Protein AF-A0A2V9T7L0-F1 (afdb_monomer)

Secondary structure (DSSP, 8-state):
-HHHHHHHHHHHT---HHHHHHHHHHHHHTS-HHHHHHHHHHHTT-SS-GGG-------HHHHHHHHHHHHT--HHHHHHHHHHHSSHHHHHHHHS-S------HHHHHHHHHHHHHS-HHHHHHHHHHHHHHTS-HHHHHHHHHHHTT---SS--HHHHHHHHHHHHT--HHHHHHHHHHHS-HHHHHHHHHTT-GGG----TT-PPPPPPPPP-SSHHHHHHT-SS-------SS---

Foldseek 3Di:
DVLLLVLLVQLLVDPDLVSNLVSLLVSLLVDDLQLSLLSLCLLQLALDFQLVVFALPADPVLLLVLLCVQLVHDPVRLVVLCVVPVDVLSSQLVRHDQAADDDRSVRLSVLSVVSRPDPDNVRNSVSLSVVSNRDGSSRSSSSRRSNVSHSVSPGHSLSSLSSLCVNLVHDSVLLVQLCQQVSGNSVSSVCSNVVNSVVRHHDPSGHGDDDDDDDDPDPVRVCVVDPDDDDDDDDDDDDD

Mean predicted aligned error: 4.3 Å

Structure (mmCIF, N/CA/C/O backbone):
data_AF-A0A2V9T7L0-F1
#
_entry.id   AF-A0A2V9T7L0-F1
#
loop_
_atom_site.group_PDB
_atom_site.id
_atom_site.type_symbol
_atom_site.label_atom_id
_atom_site.label_alt_id
_atom_site.label_comp_id
_atom_site.label_asym_id
_atom_site.label_entity_id
_atom_site.label_seq_id
_atom_site.pdbx_PDB_ins_code
_atom_site.Cartn_x
_atom_site.Cartn_y
_atom_site.Cartn_z
_atom_site.occupancy
_atom_site.B_iso_or_equiv
_atom_site.auth_seq_id
_atom_site.auth_comp_id
_atom_site.auth_asym_id
_atom_site.auth_atom_id
_atom_site.pdbx_PDB_model_num
ATOM 1 N N . MET A 1 1 ? -14.976 -4.143 -1.322 1.00 88.88 1 MET A N 1
ATOM 2 C CA . MET A 1 1 ? -13.815 -4.368 -0.446 1.00 88.88 1 MET A CA 1
ATOM 3 C C . MET A 1 1 ? -13.709 -5.820 0.020 1.00 88.88 1 MET A C 1
ATOM 5 O O . MET A 1 1 ? -12.603 -6.335 0.057 1.00 88.88 1 MET A O 1
ATOM 9 N N . GLN A 1 2 ? -14.818 -6.511 0.313 1.00 92.12 2 GLN A N 1
ATOM 10 C CA . GLN A 1 2 ? -14.799 -7.863 0.897 1.00 92.12 2 GLN A CA 1
ATOM 11 C C . GLN A 1 2 ? -13.865 -8.875 0.203 1.00 92.12 2 GLN A C 1
ATOM 13 O O . GLN A 1 2 ? -13.018 -9.473 0.855 1.00 92.12 2 GLN A O 1
ATOM 18 N N . LYS A 1 3 ? -13.934 -9.016 -1.126 1.00 95.56 3 LYS A N 1
ATOM 19 C CA . LYS A 1 3 ? -13.061 -9.966 -1.839 1.00 95.56 3 LYS A CA 1
ATOM 20 C C . LYS A 1 3 ? -11.575 -9.591 -1.807 1.00 95.56 3 LYS A C 1
ATOM 22 O O . LYS A 1 3 ? -10.727 -10.476 -1.864 1.00 95.56 3 LYS A O 1
ATOM 27 N N . LEU A 1 4 ? -11.256 -8.295 -1.717 1.00 97.25 4 LEU A N 1
ATOM 28 C CA . LEU A 1 4 ? -9.877 -7.835 -1.528 1.00 97.25 4 LEU A CA 1
ATOM 29 C C . LEU A 1 4 ? -9.365 -8.283 -0.160 1.00 97.25 4 LEU A C 1
ATOM 31 O O . LEU A 1 4 ? -8.267 -8.813 -0.051 1.00 97.25 4 LEU A O 1
ATOM 35 N N . ILE A 1 5 ? -10.190 -8.112 0.871 1.00 96.50 5 ILE A N 1
ATOM 36 C CA . ILE A 1 5 ? -9.886 -8.523 2.243 1.00 96.50 5 ILE A CA 1
ATOM 37 C C . ILE A 1 5 ? -9.674 -10.034 2.325 1.00 96.50 5 ILE A C 1
ATOM 39 O O . ILE A 1 5 ? -8.682 -10.473 2.896 1.00 96.50 5 ILE A O 1
ATOM 43 N N . GLU A 1 6 ? -10.546 -10.830 1.705 1.00 97.06 6 GLU A N 1
ATOM 44 C CA . GLU A 1 6 ? -10.382 -12.287 1.625 1.00 97.06 6 GLU A CA 1
ATOM 45 C C . GLU A 1 6 ? -9.056 -12.676 0.958 1.00 97.06 6 GLU A C 1
ATOM 47 O O . GLU A 1 6 ? -8.361 -13.578 1.429 1.00 97.06 6 GLU A O 1
ATOM 52 N N . ALA A 1 7 ? -8.666 -11.980 -0.116 1.00 98.00 7 ALA A N 1
ATOM 53 C CA . ALA A 1 7 ? -7.365 -12.183 -0.743 1.00 98.00 7 ALA A CA 1
ATOM 54 C C . ALA A 1 7 ? -6.215 -11.814 0.210 1.00 98.00 7 ALA A C 1
ATOM 56 O O . ALA A 1 7 ? -5.271 -12.591 0.343 1.00 98.00 7 ALA A O 1
ATOM 57 N N . CYS A 1 8 ? -6.305 -10.684 0.916 1.00 98.00 8 CYS A N 1
ATOM 58 C CA . CYS A 1 8 ? -5.301 -10.267 1.892 1.00 98.00 8 CYS A CA 1
ATOM 59 C C . CYS A 1 8 ? -5.151 -11.261 3.055 1.00 98.00 8 CYS A C 1
ATOM 61 O O . CYS A 1 8 ? -4.026 -11.612 3.399 1.00 98.00 8 CYS A O 1
ATOM 63 N N . GLU A 1 9 ? -6.247 -11.774 3.618 1.00 97.62 9 GLU A N 1
ATOM 64 C CA . GLU A 1 9 ? -6.193 -12.774 4.695 1.00 97.62 9 GLU A CA 1
ATOM 65 C C . GLU A 1 9 ? -5.551 -14.083 4.212 1.00 97.62 9 GLU A C 1
ATOM 67 O O . GLU A 1 9 ? -4.699 -14.652 4.895 1.00 97.62 9 GLU A O 1
ATOM 72 N N . ARG A 1 10 ? -5.858 -14.520 2.984 1.00 98.12 10 ARG A N 1
ATOM 73 C CA . ARG A 1 10 ? -5.183 -15.676 2.370 1.00 98.12 10 ARG A CA 1
ATOM 74 C C . ARG A 1 10 ? -3.689 -15.432 2.146 1.00 98.12 10 ARG A C 1
ATOM 76 O O . ARG A 1 10 ? -2.900 -16.358 2.292 1.00 98.12 10 ARG A O 1
ATOM 83 N N . ILE A 1 11 ? -3.292 -14.204 1.804 1.00 97.75 11 ILE A N 1
ATOM 84 C CA . ILE A 1 11 ? -1.880 -13.815 1.649 1.00 97.75 11 ILE A CA 1
ATOM 85 C C . ILE A 1 11 ? -1.151 -13.852 2.997 1.00 97.75 11 ILE A C 1
ATOM 87 O O . ILE A 1 11 ? -0.013 -14.316 3.049 1.00 97.75 11 ILE A O 1
ATOM 91 N N . VAL A 1 12 ? -1.792 -13.389 4.076 1.00 96.56 12 VAL A N 1
ATOM 92 C CA . VAL A 1 12 ? -1.248 -13.451 5.446 1.00 96.56 12 VAL A CA 1
ATOM 93 C C . VAL A 1 12 ? -1.062 -14.899 5.902 1.00 96.56 12 VAL A C 1
ATOM 95 O O . VAL A 1 12 ? -0.058 -15.213 6.535 1.00 96.56 12 VAL A O 1
ATOM 98 N N . ALA A 1 13 ? -1.989 -15.789 5.542 1.00 97.38 13 ALA A N 1
ATOM 99 C CA . ALA A 1 13 ? -1.971 -17.193 5.949 1.00 97.38 13 ALA A CA 1
ATOM 100 C C . ALA A 1 13 ? -0.855 -18.041 5.303 1.00 97.38 13 ALA A C 1
ATOM 102 O O . ALA A 1 13 ? -0.657 -19.186 5.707 1.00 97.38 13 ALA A O 1
ATOM 103 N N . THR A 1 14 ? -0.114 -17.516 4.319 1.00 97.12 14 THR A N 1
ATOM 104 C CA . THR A 1 14 ? 0.974 -18.244 3.650 1.00 97.12 14 THR A CA 1
ATOM 105 C C . THR A 1 14 ? 2.300 -17.486 3.684 1.00 97.12 14 THR A C 1
ATOM 107 O O . THR A 1 14 ? 2.373 -16.266 3.531 1.00 97.12 14 THR A O 1
ATOM 110 N N . THR A 1 15 ? 3.399 -18.225 3.821 1.00 95.69 15 THR A N 1
ATOM 111 C CA . THR A 1 15 ? 4.770 -17.705 3.692 1.00 95.69 15 THR A CA 1
ATOM 112 C C . THR A 1 15 ? 5.338 -17.897 2.282 1.00 95.69 15 THR A C 1
ATOM 114 O O . THR A 1 15 ? 6.388 -17.343 1.953 1.00 95.69 15 THR A O 1
ATOM 117 N N . LYS A 1 16 ? 4.648 -18.648 1.412 1.00 97.44 16 LYS A N 1
ATOM 118 C CA . LYS A 1 16 ? 5.154 -19.031 0.090 1.00 97.44 16 LYS A CA 1
ATOM 119 C C . LYS A 1 16 ? 4.942 -17.910 -0.926 1.00 97.44 16 LYS A C 1
ATOM 121 O O . LYS A 1 16 ? 3.814 -17.623 -1.323 1.00 97.44 16 LYS A O 1
ATOM 126 N N . LYS A 1 17 ? 6.039 -17.333 -1.430 1.00 97.12 17 LYS A N 1
ATOM 127 C CA . LYS A 1 17 ? 6.027 -16.272 -2.460 1.00 97.12 17 LYS A CA 1
ATOM 128 C C . LYS A 1 17 ? 5.111 -16.608 -3.650 1.00 97.12 17 LYS A C 1
ATOM 130 O O . LYS A 1 17 ? 4.245 -15.812 -3.999 1.00 97.12 17 LYS A O 1
ATOM 135 N N . LEU A 1 18 ? 5.272 -17.791 -4.250 1.00 97.88 18 LEU A N 1
ATOM 136 C CA . LEU A 1 18 ? 4.504 -18.204 -5.436 1.00 97.88 18 LEU A CA 1
ATOM 137 C C . LEU A 1 18 ? 2.999 -18.340 -5.168 1.00 97.88 18 LEU A C 1
ATOM 139 O O . LEU A 1 18 ? 2.188 -18.098 -6.064 1.00 97.88 18 LEU A O 1
ATOM 143 N N . GLU A 1 19 ? 2.626 -18.705 -3.942 1.00 98.25 19 GLU A N 1
ATOM 144 C CA . GLU A 1 19 ? 1.229 -18.805 -3.526 1.00 98.25 19 GLU A CA 1
ATOM 145 C C . GLU A 1 19 ? 0.606 -17.417 -3.372 1.00 98.25 19 GLU A C 1
ATOM 147 O O . GLU A 1 19 ? -0.473 -17.176 -3.910 1.00 98.25 19 GLU A O 1
ATOM 152 N N . LYS A 1 20 ? 1.325 -16.463 -2.761 1.00 98.44 20 LYS A N 1
ATOM 153 C CA . LYS A 1 20 ? 0.894 -15.054 -2.693 1.00 98.44 20 LYS A CA 1
ATOM 154 C C . LYS A 1 20 ? 0.636 -14.479 -4.083 1.00 98.44 20 LYS A C 1
ATOM 156 O O . LYS A 1 20 ? -0.424 -13.908 -4.324 1.00 98.44 20 LYS A O 1
ATOM 161 N N . ILE A 1 21 ? 1.564 -14.701 -5.015 1.00 98.62 21 ILE A N 1
ATOM 162 C CA . ILE A 1 21 ? 1.425 -14.268 -6.414 1.00 98.62 21 ILE A CA 1
ATOM 163 C C . ILE A 1 21 ? 0.188 -14.906 -7.058 1.00 98.62 21 ILE A C 1
ATOM 165 O O . ILE A 1 21 ? -0.561 -14.230 -7.758 1.00 98.62 21 ILE A O 1
ATOM 169 N N . ALA A 1 22 ? -0.061 -16.198 -6.816 1.00 98.69 22 ALA A N 1
ATOM 170 C CA . ALA A 1 22 ? -1.242 -16.882 -7.339 1.00 98.69 22 ALA A CA 1
ATOM 171 C C . ALA A 1 22 ? -2.555 -16.318 -6.766 1.00 98.69 22 ALA A C 1
ATOM 173 O O . ALA A 1 22 ? -3.509 -16.139 -7.523 1.00 98.69 22 ALA A O 1
ATOM 174 N N . ILE A 1 23 ? -2.596 -16.011 -5.464 1.00 98.75 23 ILE A N 1
ATOM 175 C CA . ILE A 1 23 ? -3.759 -15.406 -4.803 1.00 98.75 23 ILE A CA 1
ATOM 176 C C . ILE A 1 23 ? -4.056 -14.033 -5.408 1.00 98.75 23 ILE A C 1
ATOM 178 O O . ILE A 1 23 ? -5.190 -13.793 -5.824 1.00 98.75 23 ILE A O 1
ATOM 182 N N . VAL A 1 24 ? -3.045 -13.163 -5.515 1.00 98.69 24 VAL A N 1
ATOM 183 C CA . VAL A 1 24 ? -3.212 -11.823 -6.097 1.00 98.69 24 VAL A CA 1
ATOM 184 C C . VAL A 1 24 ? -3.636 -11.926 -7.562 1.00 98.69 24 VAL A C 1
ATOM 186 O O . VAL A 1 24 ? -4.625 -11.311 -7.947 1.00 98.69 24 VAL A O 1
ATOM 189 N N . ALA A 1 25 ? -2.969 -12.755 -8.369 1.00 98.81 25 ALA A N 1
ATOM 190 C CA . ALA A 1 25 ? -3.305 -12.913 -9.783 1.00 98.81 25 ALA A CA 1
ATOM 191 C C . ALA A 1 25 ? -4.745 -13.416 -9.985 1.00 98.81 25 ALA A C 1
ATOM 193 O O . ALA A 1 25 ? -5.477 -12.889 -10.822 1.00 98.81 25 ALA A O 1
ATOM 194 N N . GLY A 1 26 ? -5.169 -14.416 -9.203 1.00 98.75 26 GLY A N 1
ATOM 195 C CA . GLY A 1 26 ? -6.537 -14.934 -9.239 1.00 98.75 26 GLY A CA 1
ATOM 196 C C . GLY A 1 26 ? -7.567 -13.896 -8.794 1.00 98.75 26 GLY A C 1
ATOM 197 O O . GLY A 1 26 ? -8.620 -13.766 -9.419 1.00 98.75 26 GLY A O 1
ATOM 198 N N . TYR A 1 27 ? -7.248 -13.114 -7.759 1.00 98.69 27 TYR A N 1
ATOM 199 C CA . TYR A 1 27 ? -8.092 -12.011 -7.316 1.00 98.69 27 TYR A CA 1
ATOM 200 C C . TYR A 1 27 ? -8.265 -10.960 -8.422 1.00 98.69 27 TYR A C 1
ATOM 202 O O . TYR A 1 27 ? -9.410 -10.669 -8.771 1.00 98.69 27 TYR A O 1
ATOM 210 N N . LEU A 1 28 ? -7.171 -10.464 -9.016 1.00 98.62 28 LEU A N 1
ATOM 211 C CA . LEU A 1 28 ? -7.202 -9.425 -10.055 1.00 98.62 28 LEU A CA 1
ATOM 212 C C . LEU A 1 28 ? -8.048 -9.847 -11.265 1.00 98.62 28 LEU A C 1
ATOM 214 O O . LEU A 1 28 ? -8.915 -9.084 -11.677 1.00 98.62 28 LEU A O 1
ATOM 218 N N . LYS A 1 29 ? -7.897 -11.088 -11.759 1.00 98.31 29 LYS A N 1
ATOM 219 C CA . LYS A 1 29 ? -8.728 -11.620 -12.863 1.00 98.31 29 LYS A CA 1
ATOM 220 C C . LYS A 1 29 ? -10.218 -11.690 -12.534 1.00 98.31 29 LYS A C 1
ATOM 222 O O . LYS A 1 29 ? -11.046 -11.717 -13.435 1.00 98.31 29 LYS A O 1
ATOM 227 N N . SER A 1 30 ? -10.565 -11.808 -11.254 1.00 97.94 30 SER A N 1
ATOM 228 C CA . SER A 1 30 ? -11.957 -11.977 -10.836 1.00 97.94 30 SER A CA 1
ATOM 229 C C . SER A 1 30 ? -12.730 -10.657 -10.744 1.00 97.94 30 SER A C 1
ATOM 231 O O . SER A 1 30 ? -13.945 -10.695 -10.528 1.00 97.94 30 SER A O 1
ATOM 233 N N . ARG A 1 31 ? -12.040 -9.512 -10.785 1.00 98.12 31 ARG A N 1
ATOM 234 C CA . ARG A 1 31 ? -12.603 -8.166 -10.596 1.00 98.12 31 ARG A CA 1
ATOM 235 C C . ARG A 1 31 ? -12.826 -7.472 -11.942 1.00 98.12 31 ARG A C 1
ATOM 237 O O . ARG A 1 31 ? -12.275 -7.896 -12.955 1.00 98.12 31 ARG A O 1
ATOM 244 N N . THR A 1 32 ? -13.613 -6.394 -11.950 1.00 97.94 32 THR A N 1
ATOM 245 C CA . THR A 1 32 ? -13.645 -5.500 -13.120 1.00 97.94 32 THR A CA 1
ATOM 246 C C . THR A 1 32 ? -12.283 -4.813 -13.293 1.00 97.94 32 THR A C 1
ATOM 248 O O . THR A 1 32 ? -11.534 -4.711 -12.315 1.00 97.94 32 THR A O 1
ATOM 251 N N . PRO A 1 33 ? -11.934 -4.329 -14.499 1.00 97.94 33 PRO A N 1
ATOM 252 C CA . PRO A 1 33 ? -10.664 -3.635 -14.731 1.00 97.94 33 PRO A CA 1
ATOM 253 C C . PRO A 1 33 ? -10.425 -2.463 -13.769 1.00 97.94 33 PRO A C 1
ATOM 255 O O . PRO A 1 33 ? -9.312 -2.279 -13.275 1.00 97.94 33 PRO A O 1
ATOM 258 N N . GLU A 1 34 ? -11.474 -1.707 -13.448 1.00 98.00 34 GLU A N 1
ATOM 259 C CA . GLU A 1 34 ? -11.430 -0.562 -12.539 1.00 98.00 34 GLU A CA 1
ATOM 260 C C . GLU A 1 34 ? -11.172 -1.014 -11.099 1.00 98.00 34 GLU A C 1
ATOM 262 O O . GLU A 1 34 ? -10.255 -0.516 -10.444 1.00 98.00 34 GLU A O 1
ATOM 267 N N . GLU A 1 35 ? -11.926 -2.008 -10.614 1.00 98.31 35 GLU A N 1
ATOM 268 C CA . GLU A 1 35 ? -11.729 -2.565 -9.274 1.00 98.31 35 GLU A CA 1
ATOM 269 C C . GLU A 1 35 ? -10.338 -3.197 -9.128 1.00 98.31 35 GLU A C 1
ATOM 271 O O . GLU A 1 35 ? -9.690 -3.043 -8.087 1.00 98.31 35 GLU A O 1
ATOM 276 N N . ALA A 1 36 ? -9.872 -3.909 -10.157 1.00 98.56 36 ALA A N 1
ATOM 277 C CA . ALA A 1 36 ? -8.559 -4.538 -10.188 1.00 98.56 36 ALA A CA 1
ATOM 278 C C . ALA A 1 36 ? -7.440 -3.490 -10.132 1.00 98.56 36 ALA A C 1
ATOM 280 O O . ALA A 1 36 ? -6.509 -3.652 -9.344 1.00 98.56 36 ALA A O 1
ATOM 281 N N . ALA A 1 37 ? -7.555 -2.404 -10.901 1.00 98.62 37 ALA A N 1
ATOM 282 C CA . ALA A 1 37 ? -6.581 -1.315 -10.911 1.00 98.62 37 ALA A CA 1
ATOM 283 C C . ALA A 1 37 ? -6.471 -0.630 -9.539 1.00 98.62 37 ALA A C 1
ATOM 285 O O . ALA A 1 37 ? -5.370 -0.497 -9.005 1.00 98.62 37 ALA A O 1
ATOM 286 N N . VAL A 1 38 ? -7.602 -0.271 -8.918 1.00 98.56 38 VAL A N 1
ATOM 287 C CA . VAL A 1 38 ? -7.612 0.310 -7.561 1.00 98.56 38 VAL A CA 1
ATOM 288 C C . VAL A 1 38 ? -7.038 -0.666 -6.539 1.00 98.56 38 VAL A C 1
ATOM 290 O O . VAL A 1 38 ? -6.227 -0.297 -5.690 1.00 98.56 38 VAL A O 1
ATOM 293 N N . SER A 1 39 ? -7.414 -1.939 -6.644 1.00 98.50 39 SER A N 1
ATOM 294 C CA . SER A 1 39 ? -6.904 -2.962 -5.738 1.00 98.50 39 SER A CA 1
ATOM 295 C C . SER A 1 39 ? -5.401 -3.182 -5.887 1.00 98.50 39 SER A C 1
ATOM 297 O O . SER A 1 39 ? -4.749 -3.443 -4.885 1.00 98.50 39 SER A O 1
ATOM 299 N N . ALA A 1 40 ? -4.837 -3.077 -7.095 1.00 98.56 40 ALA A N 1
ATOM 300 C CA . ALA A 1 40 ? -3.396 -3.195 -7.315 1.00 98.56 40 ALA A CA 1
ATOM 301 C C . ALA A 1 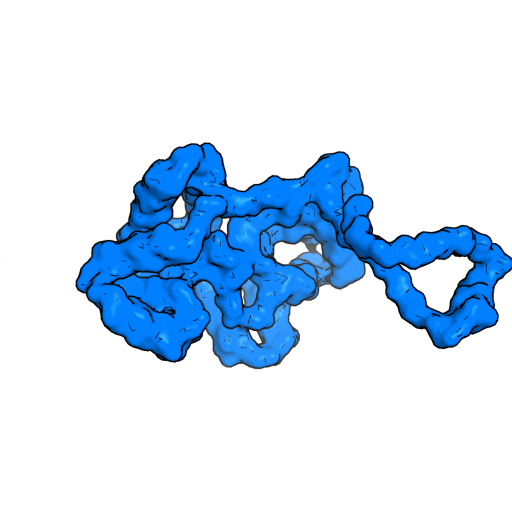40 ? -2.622 -2.098 -6.565 1.00 98.56 40 ALA A C 1
ATOM 303 O O . ALA A 1 40 ? -1.613 -2.397 -5.928 1.00 98.56 40 ALA A O 1
ATOM 304 N N . VAL A 1 41 ? -3.142 -0.865 -6.561 1.00 98.00 41 VAL A N 1
ATOM 305 C CA . VAL A 1 41 ? -2.592 0.250 -5.769 1.00 98.00 41 VAL A CA 1
ATOM 306 C C . VAL A 1 41 ? -2.702 -0.035 -4.269 1.00 98.00 41 VAL A C 1
ATOM 308 O O . VAL A 1 41 ? -1.726 0.090 -3.536 1.00 98.00 41 VAL A O 1
ATOM 311 N N . PHE A 1 42 ? -3.860 -0.496 -3.792 1.00 98.06 42 PHE A N 1
ATOM 312 C CA . PHE A 1 42 ? -4.013 -0.841 -2.375 1.00 98.06 42 PHE A CA 1
ATOM 313 C C . PHE A 1 42 ? -3.074 -1.973 -1.954 1.00 98.06 42 PHE A C 1
ATOM 315 O O . PHE A 1 42 ? -2.434 -1.870 -0.912 1.00 98.06 42 PHE A O 1
ATOM 322 N N . LEU A 1 43 ? -2.940 -3.020 -2.774 1.00 97.88 43 LEU A N 1
ATOM 323 C CA . LEU A 1 43 ? -2.065 -4.172 -2.537 1.00 97.88 43 LEU A CA 1
ATOM 324 C C . LEU A 1 43 ? -0.572 -3.819 -2.583 1.00 97.88 43 LEU A C 1
ATOM 326 O O . LEU A 1 43 ? 0.221 -4.517 -1.953 1.00 97.88 43 LEU A O 1
ATOM 330 N N . SER A 1 44 ? -0.176 -2.736 -3.261 1.00 94.88 44 SER A N 1
ATOM 331 C CA . SER A 1 44 ? 1.193 -2.210 -3.172 1.00 94.88 44 SER A CA 1
ATOM 332 C C . SER A 1 44 ? 1.462 -1.454 -1.864 1.00 94.88 44 SER A C 1
ATOM 334 O O . SER A 1 44 ? 2.587 -1.018 -1.625 1.00 94.88 44 SER A O 1
ATOM 336 N N . GLY A 1 45 ? 0.458 -1.350 -0.986 1.00 92.75 45 GLY A N 1
ATOM 337 C CA . GLY A 1 45 ? 0.557 -0.676 0.302 1.00 92.75 45 GLY A CA 1
ATOM 338 C C . GLY A 1 45 ? 0.372 0.832 0.206 1.00 92.75 45 GLY A C 1
ATOM 339 O O . GLY A 1 45 ? 0.861 1.550 1.069 1.00 92.75 45 GLY A O 1
ATOM 340 N N . ARG A 1 46 ? -0.311 1.332 -0.830 1.00 94.00 46 ARG A N 1
ATOM 341 C CA . ARG A 1 46 ? -0.557 2.766 -1.022 1.00 94.00 46 ARG A CA 1
ATOM 342 C C . ARG A 1 46 ? -2.045 3.050 -1.154 1.00 94.00 46 ARG A C 1
ATOM 344 O O . ARG A 1 46 ? -2.810 2.223 -1.631 1.00 94.00 46 ARG A O 1
ATOM 351 N N . ALA A 1 47 ? -2.459 4.251 -0.768 1.00 96.38 47 ALA A N 1
ATOM 352 C CA . ALA A 1 47 ? -3.816 4.733 -1.028 1.00 96.38 47 ALA A CA 1
ATOM 353 C C . ALA A 1 47 ? -3.974 5.348 -2.431 1.00 96.38 47 ALA A C 1
ATOM 355 O O . ALA A 1 47 ? -5.085 5.400 -2.958 1.00 96.38 47 ALA A O 1
ATOM 356 N N . PHE A 1 48 ? -2.867 5.803 -3.022 1.00 96.81 48 PHE A N 1
ATOM 357 C CA . PHE A 1 48 ? -2.813 6.503 -4.302 1.00 96.81 48 PHE A CA 1
ATOM 358 C C . PHE A 1 48 ? -1.657 5.961 -5.156 1.00 96.81 48 PHE A C 1
ATOM 360 O O . PHE A 1 48 ? -0.699 5.415 -4.595 1.00 96.81 48 PHE A O 1
ATOM 367 N N . PRO A 1 49 ? -1.732 6.094 -6.492 1.00 94.81 49 PRO A N 1
ATOM 368 C CA . PRO A 1 49 ? -0.604 5.827 -7.378 1.00 94.81 49 PRO A CA 1
ATOM 369 C C . PRO A 1 49 ? 0.669 6.565 -6.950 1.00 94.81 49 PRO A C 1
ATOM 371 O O . PRO A 1 49 ? 0.604 7.648 -6.369 1.00 94.81 49 PRO A O 1
ATOM 374 N N . LEU A 1 50 ? 1.833 5.983 -7.251 1.00 91.75 50 LEU A N 1
ATOM 375 C CA . LEU A 1 50 ? 3.127 6.541 -6.853 1.00 91.75 50 LEU A CA 1
ATOM 376 C C . LEU A 1 50 ? 3.350 7.938 -7.450 1.00 91.75 50 LEU A C 1
ATOM 378 O O . LEU A 1 50 ? 3.831 8.816 -6.739 1.00 91.75 50 LEU A O 1
ATOM 382 N N . TRP A 1 51 ? 2.967 8.155 -8.711 1.00 92.31 51 TRP A N 1
ATOM 383 C CA . TRP A 1 51 ? 3.208 9.422 -9.407 1.00 92.31 51 TRP A CA 1
ATOM 384 C C . TRP A 1 51 ? 2.521 10.639 -8.799 1.00 92.31 51 TRP A C 1
ATOM 386 O O . TRP A 1 51 ? 2.961 11.760 -9.023 1.00 92.31 51 TRP A O 1
ATOM 396 N N . GLU A 1 52 ? 1.449 10.440 -8.039 1.00 92.75 52 GLU A N 1
ATOM 397 C CA . GLU A 1 52 ? 0.708 11.555 -7.458 1.00 92.75 52 GLU A CA 1
ATOM 398 C C . GLU A 1 52 ? 1.402 12.158 -6.239 1.00 92.75 52 GLU A C 1
ATOM 400 O O . GLU A 1 52 ? 0.986 13.223 -5.784 1.00 92.75 52 GLU A O 1
ATOM 405 N N . GLU A 1 53 ? 2.353 11.425 -5.642 1.00 87.56 53 GLU A N 1
ATOM 406 C CA . GLU A 1 53 ? 3.022 11.741 -4.367 1.00 87.56 53 GLU A CA 1
ATOM 407 C C . GLU A 1 53 ? 2.057 12.183 -3.246 1.00 87.56 53 GLU A C 1
ATOM 409 O O . GLU A 1 53 ? 2.427 12.799 -2.245 1.00 87.56 53 GLU A O 1
ATOM 414 N N . THR A 1 54 ? 0.778 11.838 -3.400 1.00 92.00 54 THR A N 1
ATOM 415 C CA . THR A 1 54 ? -0.297 12.266 -2.521 1.00 92.00 54 THR A CA 1
ATOM 416 C C . THR A 1 54 ? -0.352 11.329 -1.329 1.00 92.00 54 THR A C 1
ATOM 418 O O . THR A 1 54 ? -0.238 10.109 -1.450 1.00 92.00 54 THR A O 1
ATOM 421 N N . THR A 1 55 ? -0.579 11.894 -0.149 1.00 92.12 55 THR A N 1
ATOM 422 C CA . THR A 1 55 ? -0.857 11.125 1.064 1.00 92.12 55 THR A CA 1
ATOM 423 C C . THR A 1 55 ? -2.146 11.631 1.691 1.00 92.12 55 THR A C 1
ATOM 425 O O . THR A 1 55 ? -2.564 12.771 1.473 1.00 92.12 55 THR A O 1
ATOM 428 N N . LEU A 1 56 ? -2.800 10.802 2.509 1.00 94.88 56 LEU A N 1
ATOM 429 C CA . LEU A 1 56 ? -3.996 11.261 3.217 1.00 94.88 56 LEU A CA 1
ATOM 430 C C . LEU A 1 56 ? -3.671 12.367 4.233 1.00 94.88 56 LEU A C 1
ATOM 432 O O . LEU A 1 56 ? -4.581 13.100 4.626 1.00 94.88 56 LEU A O 1
ATOM 436 N N . GLN A 1 57 ? -2.403 12.500 4.648 1.00 92.38 57 GLN A N 1
ATOM 437 C CA . GLN A 1 57 ? -1.962 13.416 5.706 1.00 92.38 57 GLN A CA 1
ATOM 438 C C . GLN A 1 57 ? -2.760 13.205 7.009 1.00 92.38 57 GLN A C 1
ATOM 440 O O . GLN A 1 57 ? -3.191 14.154 7.666 1.00 92.38 57 GLN A O 1
ATOM 445 N N . VAL A 1 58 ? -3.008 11.938 7.363 1.00 94.31 58 VAL A N 1
ATOM 446 C CA . VAL A 1 58 ? -3.689 11.535 8.601 1.00 94.31 58 VAL A CA 1
ATOM 447 C C . VAL A 1 58 ? -2.650 10.922 9.534 1.00 94.31 58 VAL A C 1
ATOM 449 O O . VAL A 1 58 ? -2.167 9.819 9.299 1.00 94.31 58 VAL A O 1
ATOM 452 N N . GLY A 1 59 ? -2.293 11.652 10.591 1.00 91.56 59 GLY A N 1
ATOM 453 C CA . GLY A 1 59 ? -1.300 11.203 11.566 1.00 91.56 59 GLY A CA 1
ATOM 454 C C . GLY A 1 59 ? -1.791 10.044 12.440 1.00 91.56 59 GLY A C 1
ATOM 455 O O . GLY A 1 59 ? -2.984 9.923 12.729 1.00 91.56 59 GLY A O 1
ATOM 456 N N . GLY A 1 60 ? -0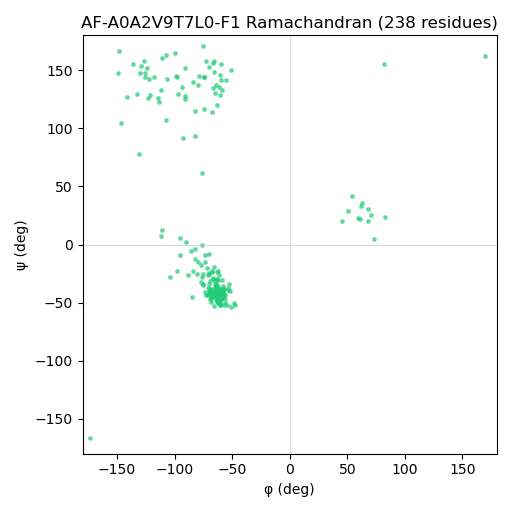.852 9.224 12.922 1.00 93.19 60 GLY A N 1
ATOM 457 C CA . GLY A 1 60 ? -1.148 8.066 13.773 1.00 93.19 60 GLY A CA 1
ATOM 458 C C . GLY A 1 60 ? -1.891 8.421 15.065 1.00 93.19 60 GLY A C 1
ATOM 459 O O . GLY A 1 60 ? -2.795 7.693 15.456 1.00 93.19 60 GLY A O 1
ATOM 460 N N . SER A 1 61 ? -1.600 9.573 15.678 1.00 94.94 61 SER A N 1
ATOM 461 C CA . SER A 1 61 ? -2.309 10.057 16.874 1.00 94.94 61 SER A CA 1
ATOM 462 C C . SER A 1 61 ? -3.788 10.363 16.612 1.00 94.94 61 SER A C 1
ATOM 464 O O . SER A 1 61 ? -4.642 10.087 17.455 1.00 94.94 61 SER A O 1
ATOM 466 N N . LEU A 1 62 ? -4.116 10.893 15.428 1.00 96.56 62 LEU A N 1
ATOM 467 C CA . LEU A 1 62 ? -5.497 11.141 15.021 1.00 96.56 62 LEU A CA 1
ATOM 468 C C . LEU A 1 62 ? -6.247 9.822 14.804 1.00 96.56 62 LEU A C 1
ATOM 470 O O . LEU A 1 62 ? -7.368 9.683 15.291 1.00 96.56 62 LEU A O 1
ATOM 474 N N . LEU A 1 63 ? -5.627 8.855 14.117 1.00 96.94 63 LEU A N 1
ATOM 475 C CA . LEU A 1 63 ? -6.204 7.518 13.931 1.00 96.94 63 LEU A CA 1
ATOM 476 C C . LEU A 1 63 ? -6.410 6.803 15.266 1.00 96.94 63 LEU A C 1
ATOM 478 O O . LEU A 1 63 ? -7.489 6.269 15.499 1.00 96.94 63 LEU A O 1
ATOM 482 N N . TRP A 1 64 ? -5.406 6.838 16.144 1.00 97.12 64 TRP A N 1
ATOM 483 C CA . TRP A 1 64 ? -5.451 6.237 17.475 1.00 97.12 64 TRP A CA 1
ATOM 484 C C . TRP A 1 64 ? -6.652 6.738 18.275 1.00 97.12 64 TRP A C 1
ATOM 486 O O . TRP A 1 64 ? -7.486 5.949 18.719 1.00 97.12 64 TRP A O 1
ATOM 496 N N . ARG A 1 65 ? -6.795 8.066 18.358 1.00 97.56 65 ARG A N 1
ATOM 497 C CA . ARG A 1 65 ? -7.917 8.709 19.039 1.00 97.56 65 ARG A CA 1
ATOM 498 C C . ARG A 1 65 ? -9.263 8.315 18.428 1.00 97.56 65 ARG A C 1
ATOM 500 O O . ARG A 1 65 ? -10.181 7.975 19.163 1.00 97.56 65 ARG A O 1
ATOM 507 N N . ILE A 1 66 ? -9.392 8.339 17.098 1.00 97.75 66 ILE A N 1
ATOM 508 C CA . ILE A 1 66 ? -10.650 7.982 16.421 1.00 97.75 66 ILE A CA 1
ATOM 509 C C . ILE A 1 66 ? -11.027 6.522 16.686 1.00 97.75 66 ILE A C 1
ATOM 511 O O . ILE A 1 66 ? -12.186 6.253 16.993 1.00 97.75 66 ILE A O 1
ATOM 515 N N . VAL A 1 67 ? -10.072 5.593 16.586 1.00 97.50 67 VAL A N 1
ATOM 516 C CA . VAL A 1 67 ? -10.313 4.170 16.863 1.00 97.50 67 VAL A CA 1
ATOM 517 C C . VAL A 1 67 ? -10.771 3.983 18.308 1.00 97.50 67 VAL A C 1
ATOM 519 O O . VAL A 1 67 ? -11.744 3.271 18.534 1.00 97.50 67 VAL A O 1
ATOM 522 N N . GLY A 1 68 ? -10.134 4.655 19.272 1.00 97.44 68 GLY A N 1
ATOM 523 C CA . GLY A 1 68 ? -10.518 4.530 20.678 1.00 97.44 68 GLY A CA 1
ATOM 524 C C . GLY A 1 68 ? -11.893 5.108 20.991 1.00 97.44 68 GLY A C 1
ATOM 525 O O . GLY A 1 68 ? -12.690 4.454 21.663 1.00 97.44 68 GLY A O 1
ATOM 526 N N . GLU A 1 69 ? -12.209 6.278 20.432 1.00 96.31 69 GLU A N 1
ATOM 527 C CA . GLU A 1 69 ? -13.529 6.899 20.569 1.00 96.31 69 GLU A CA 1
ATOM 528 C C . GLU A 1 69 ? -14.640 6.040 19.942 1.00 96.31 69 GLU A C 1
ATOM 530 O O . GLU A 1 69 ? -15.690 5.866 20.554 1.00 96.31 69 GLU A O 1
ATOM 535 N N . LEU A 1 70 ? -14.415 5.472 18.750 1.00 96.12 70 LEU A N 1
ATOM 536 C CA . LEU A 1 70 ? -15.394 4.600 18.086 1.00 96.12 70 LEU A CA 1
ATOM 537 C C . LEU A 1 70 ? -15.564 3.249 18.791 1.00 96.12 70 LEU A C 1
ATOM 539 O O . LEU A 1 70 ? -16.661 2.697 18.795 1.00 96.12 70 LEU A O 1
ATOM 543 N N . ALA A 1 71 ? -14.493 2.717 19.380 1.00 95.56 71 ALA A N 1
ATOM 544 C CA . ALA A 1 71 ? -14.526 1.461 20.122 1.00 95.56 71 ALA A CA 1
ATOM 545 C C . ALA A 1 71 ? -15.092 1.610 21.546 1.00 95.56 71 ALA A C 1
ATOM 547 O O . ALA A 1 71 ? -15.391 0.606 22.190 1.00 95.56 71 ALA A O 1
ATOM 548 N N . GLY A 1 72 ? -15.198 2.841 22.064 1.00 95.88 72 GLY A N 1
ATOM 549 C CA . GLY A 1 72 ? -15.537 3.092 23.467 1.00 95.88 72 GLY A CA 1
ATOM 550 C C . GLY A 1 72 ? -14.496 2.518 24.433 1.00 95.88 72 GLY A C 1
ATOM 551 O O . GLY A 1 72 ? -14.853 2.034 25.506 1.00 95.88 72 GLY A O 1
ATOM 552 N N . LYS A 1 73 ? -13.219 2.509 24.032 1.00 96.06 73 LYS A N 1
ATOM 553 C CA . LYS A 1 73 ? -12.115 1.886 24.773 1.00 96.06 73 LYS A CA 1
ATOM 554 C C . LYS A 1 73 ? -11.218 2.929 25.429 1.00 96.06 73 LYS A C 1
ATOM 556 O O . LYS A 1 73 ? -10.936 3.978 24.854 1.00 96.06 73 LYS A O 1
ATOM 561 N N . SER A 1 74 ? -10.749 2.617 26.633 1.00 96.38 74 SER A N 1
ATOM 562 C CA . SER A 1 74 ? -9.766 3.432 27.349 1.00 96.38 74 SER A CA 1
ATOM 563 C C . SER A 1 74 ? -8.369 3.318 26.729 1.00 96.38 74 SER A C 1
ATOM 565 O O . SER A 1 74 ? -8.032 2.317 26.097 1.00 96.38 74 SER A O 1
ATOM 567 N N . GLU A 1 75 ? -7.511 4.311 26.975 1.00 96.44 75 GLU A N 1
ATOM 568 C CA . GLU A 1 75 ? -6.120 4.320 26.491 1.00 96.44 75 GLU A CA 1
ATOM 569 C C . GLU A 1 75 ? -5.344 3.052 26.893 1.00 96.44 75 GLU A C 1
ATOM 571 O O . GLU A 1 75 ? -4.571 2.499 26.107 1.00 96.44 75 GLU A O 1
ATOM 576 N N . ALA A 1 76 ? -5.591 2.547 28.106 1.00 97.12 76 ALA A N 1
ATOM 577 C CA . ALA A 1 76 ? -4.976 1.322 28.606 1.00 97.12 76 ALA A CA 1
ATOM 578 C C . ALA A 1 76 ? -5.424 0.082 27.810 1.00 97.12 76 ALA A C 1
ATOM 580 O O . ALA A 1 76 ? -4.595 -0.769 27.480 1.00 97.12 76 ALA A O 1
ATOM 581 N N . GLU A 1 77 ? -6.710 -0.009 27.458 1.00 97.44 77 GLU A N 1
ATOM 582 C CA . GLU A 1 77 ? -7.246 -1.108 26.650 1.00 97.44 77 GLU A CA 1
ATOM 583 C C . GLU A 1 77 ? -6.713 -1.077 25.211 1.00 97.44 77 GLU A C 1
ATOM 585 O O . GLU A 1 77 ? -6.281 -2.121 24.711 1.00 97.44 77 GLU A O 1
ATOM 590 N N . LEU A 1 78 ? -6.674 0.098 24.560 1.00 97.00 78 LEU A N 1
ATOM 591 C CA . LEU A 1 78 ? -6.076 0.222 23.222 1.00 97.00 78 LEU A CA 1
ATOM 592 C C . LEU A 1 78 ? -4.590 -0.127 23.248 1.00 97.00 78 LEU A C 1
ATOM 594 O O . LEU A 1 78 ? -4.116 -0.865 22.385 1.00 97.00 78 LEU A O 1
ATOM 598 N N . THR A 1 79 ? -3.852 0.361 24.246 1.00 97.31 79 THR A N 1
ATOM 599 C CA . THR A 1 79 ? -2.423 0.057 24.402 1.00 97.31 79 THR A CA 1
ATOM 600 C C . THR A 1 79 ? -2.197 -1.442 24.579 1.00 97.31 79 THR A C 1
ATOM 602 O O . THR A 1 79 ? -1.281 -2.007 23.977 1.00 97.31 79 THR A O 1
ATOM 605 N N . ALA A 1 80 ? -3.041 -2.117 25.363 1.00 97.62 80 ALA A N 1
ATOM 606 C CA . ALA A 1 80 ? -2.977 -3.565 25.522 1.00 97.62 80 ALA A CA 1
ATOM 607 C C . ALA A 1 80 ? -3.238 -4.302 24.196 1.00 97.62 80 ALA A C 1
ATOM 609 O O . ALA A 1 80 ? -2.513 -5.248 23.883 1.00 97.62 80 ALA A O 1
ATOM 610 N N . ALA A 1 81 ? -4.216 -3.859 23.398 1.00 97.06 81 ALA A N 1
ATOM 611 C CA . ALA A 1 81 ? -4.462 -4.400 22.059 1.00 97.06 81 ALA A CA 1
ATOM 612 C C . ALA A 1 81 ? -3.273 -4.165 21.119 1.00 97.06 81 ALA A C 1
ATOM 614 O O . ALA A 1 81 ? -2.822 -5.087 20.438 1.00 97.06 81 ALA A O 1
ATOM 615 N N . TYR A 1 82 ? -2.691 -2.966 21.134 1.00 96.88 82 TYR A N 1
ATOM 616 C CA . TYR A 1 82 ? -1.525 -2.652 20.315 1.00 96.88 82 TYR A CA 1
ATOM 617 C C . TYR A 1 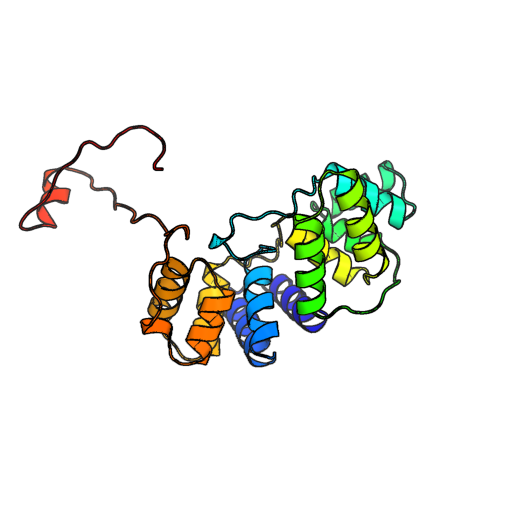82 ? -0.315 -3.508 20.683 1.00 96.88 82 TYR A C 1
ATOM 619 O O . TYR A 1 82 ? 0.391 -3.971 19.796 1.00 96.88 82 TYR A O 1
ATOM 627 N N . ARG A 1 83 ? -0.094 -3.801 21.970 1.00 97.31 83 ARG A N 1
ATOM 628 C CA . ARG A 1 83 ? 0.982 -4.710 22.404 1.00 97.31 83 ARG A CA 1
ATOM 629 C C . ARG A 1 83 ? 0.806 -6.145 21.902 1.00 97.31 83 ARG A C 1
ATOM 631 O O . ARG A 1 83 ? 1.810 -6.818 21.704 1.00 97.31 83 ARG A O 1
ATOM 638 N N . ARG A 1 84 ? -0.432 -6.611 21.694 1.00 96.56 84 ARG A N 1
ATOM 639 C CA . ARG A 1 84 ? -0.701 -7.946 21.131 1.00 96.56 84 ARG A CA 1
ATOM 640 C C . ARG A 1 84 ? -0.409 -8.019 19.634 1.00 96.56 84 ARG A C 1
ATOM 642 O O . ARG A 1 84 ? 0.129 -9.022 19.181 1.00 96.56 84 ARG A O 1
ATOM 649 N N . HIS A 1 85 ? -0.765 -6.976 18.882 1.00 94.44 85 HIS A N 1
ATOM 650 C CA . HIS A 1 85 ? -0.732 -7.012 17.411 1.00 94.44 85 HIS A CA 1
ATOM 651 C C . HIS A 1 85 ? 0.437 -6.265 16.768 1.00 94.44 85 HIS A C 1
ATOM 653 O O . HIS A 1 85 ? 0.853 -6.593 15.662 1.00 94.44 85 HIS A O 1
ATOM 659 N N . GLY A 1 86 ? 0.951 -5.232 17.430 1.00 92.75 86 GLY A N 1
ATOM 660 C CA . GLY A 1 86 ? 2.043 -4.391 16.945 1.00 92.75 86 GLY A CA 1
ATOM 661 C C . GLY A 1 86 ? 1.674 -3.418 15.819 1.00 92.75 86 GLY A C 1
ATOM 662 O O . GLY A 1 86 ? 2.576 -2.765 15.292 1.00 92.75 86 GLY A O 1
ATOM 663 N N . ASP A 1 87 ? 0.398 -3.313 15.423 1.00 94.56 87 ASP A N 1
ATOM 664 C CA . ASP A 1 87 ? -0.076 -2.344 14.428 1.00 94.56 87 ASP A CA 1
ATOM 665 C C . ASP A 1 87 ? -1.524 -1.879 14.667 1.00 94.56 87 ASP A C 1
ATOM 667 O O . ASP A 1 87 ? -2.370 -2.637 15.142 1.00 94.56 87 ASP A O 1
ATOM 671 N N . LEU A 1 88 ? -1.817 -0.621 14.314 1.00 95.88 88 LEU A N 1
ATOM 672 C CA . LEU A 1 88 ? -3.114 0.013 14.585 1.00 95.88 88 LEU A CA 1
ATOM 673 C C . LEU A 1 88 ? -4.260 -0.549 13.734 1.00 95.88 88 LEU A C 1
ATOM 675 O O . LEU A 1 88 ? -5.412 -0.500 14.158 1.00 95.88 88 LEU A O 1
ATOM 679 N N . GLY A 1 89 ? -3.982 -1.096 12.551 1.00 96.56 89 GLY A N 1
ATOM 680 C CA . GLY A 1 89 ? -5.031 -1.711 11.744 1.00 96.56 89 GLY A CA 1
ATOM 681 C C . GLY A 1 89 ? -5.536 -3.001 12.374 1.00 96.56 89 GLY A C 1
ATOM 682 O O . GLY A 1 89 ? -6.739 -3.190 12.523 1.00 96.56 89 GLY A O 1
ATOM 683 N N . ALA A 1 90 ? -4.637 -3.874 12.816 1.00 96.69 90 ALA A N 1
ATOM 684 C CA . ALA A 1 90 ? -5.018 -5.070 13.561 1.00 96.69 90 ALA A CA 1
ATOM 685 C C . ALA A 1 90 ? -5.764 -4.721 14.861 1.00 96.69 90 ALA A C 1
ATOM 687 O O . ALA A 1 90 ? -6.789 -5.339 15.141 1.00 96.69 90 ALA A O 1
ATOM 688 N N . VAL A 1 91 ? -5.336 -3.671 15.578 1.00 97.38 91 VAL A N 1
ATOM 689 C CA . VAL A 1 91 ? -6.091 -3.132 16.724 1.00 97.38 91 VAL A CA 1
ATOM 690 C C . VAL A 1 91 ? -7.500 -2.722 16.312 1.00 97.38 91 VAL A C 1
ATOM 692 O O . VAL A 1 91 ? -8.453 -3.190 16.923 1.00 97.38 91 VAL A O 1
ATOM 695 N N . ALA A 1 92 ? -7.656 -1.913 15.260 1.00 96.75 92 ALA A N 1
ATOM 696 C CA . ALA A 1 92 ? -8.965 -1.480 14.774 1.00 96.75 92 ALA A CA 1
ATOM 697 C C . ALA A 1 92 ? -9.878 -2.669 14.425 1.00 96.75 92 ALA A C 1
ATOM 699 O O . ALA A 1 92 ? -11.066 -2.632 14.731 1.00 96.75 92 ALA A O 1
ATOM 700 N N . GLY A 1 93 ? -9.327 -3.738 13.843 1.00 95.81 93 GLY A N 1
ATOM 701 C CA . GLY A 1 93 ? -10.082 -4.957 13.555 1.00 95.81 93 GLY A CA 1
ATOM 702 C C . GLY A 1 93 ? -10.451 -5.804 14.771 1.00 95.81 93 GLY A C 1
ATOM 703 O O . GLY A 1 93 ? -11.375 -6.603 14.671 1.00 95.81 93 GLY A O 1
ATOM 704 N N . GLU A 1 94 ? -9.759 -5.640 15.898 1.00 95.88 94 GLU A N 1
ATOM 705 C CA . GLU A 1 94 ? -10.113 -6.294 17.161 1.00 95.88 94 GLU A CA 1
ATOM 706 C C . GLU A 1 94 ? -11.172 -5.496 17.932 1.00 95.88 94 GLU A C 1
ATOM 708 O O . GLU A 1 94 ? -12.115 -6.077 18.465 1.00 95.88 94 GLU A O 1
ATOM 713 N N . VAL A 1 95 ? -11.001 -4.172 18.028 1.00 95.62 95 VAL A N 1
ATOM 714 C CA . VAL A 1 95 ? -11.724 -3.361 19.022 1.00 95.62 95 VAL A CA 1
ATOM 715 C C . VAL A 1 95 ? -12.969 -2.666 18.485 1.00 95.62 95 VAL A C 1
ATOM 717 O O . VAL A 1 95 ? -13.831 -2.292 19.280 1.00 95.62 95 VAL A O 1
ATOM 720 N N . LEU A 1 96 ? -13.069 -2.445 17.171 1.00 94.38 96 LEU A N 1
ATOM 721 C CA . LEU A 1 96 ? -14.228 -1.757 16.608 1.00 94.38 96 LEU A CA 1
ATOM 722 C C . LEU A 1 96 ? -15.459 -2.673 16.595 1.00 94.38 96 LEU A C 1
ATOM 724 O O . LEU A 1 96 ? -15.335 -3.879 16.369 1.00 94.38 96 LEU A O 1
ATOM 728 N N . PRO A 1 97 ? -16.660 -2.117 16.825 1.00 89.12 97 PRO A N 1
ATOM 729 C CA . PRO A 1 97 ? -17.887 -2.897 16.838 1.00 89.12 97 PRO A CA 1
ATOM 730 C C . PRO A 1 97 ? -18.218 -3.461 15.450 1.00 89.12 97 PRO A C 1
ATOM 732 O O . PRO A 1 97 ? -17.833 -2.918 14.415 1.00 89.12 97 PRO A O 1
ATOM 735 N N . ALA A 1 98 ? -18.990 -4.549 15.424 1.00 81.62 98 ALA A N 1
ATOM 736 C CA . ALA A 1 98 ? -19.473 -5.183 14.198 1.00 81.62 98 ALA A CA 1
ATOM 737 C C . ALA A 1 98 ? -20.630 -4.397 13.553 1.00 81.62 98 ALA A C 1
ATOM 739 O O . ALA A 1 98 ? -21.749 -4.890 13.426 1.00 81.62 98 ALA A O 1
ATOM 740 N N . THR A 1 99 ? -20.366 -3.153 13.164 1.00 73.56 99 THR A N 1
ATOM 741 C CA . THR A 1 99 ? -21.337 -2.247 12.543 1.00 73.56 99 THR A CA 1
ATOM 742 C C . THR A 1 99 ? -20.805 -1.780 11.201 1.00 73.56 99 THR A C 1
ATOM 744 O O . THR A 1 99 ? -19.705 -1.247 11.134 1.00 73.56 99 THR A O 1
ATOM 747 N N . GLY A 1 100 ? -21.564 -1.944 10.119 1.00 69.12 100 GLY A N 1
ATOM 748 C CA . GLY A 1 100 ? -21.121 -1.403 8.840 1.00 69.12 100 GLY A CA 1
ATOM 749 C C . GLY A 1 100 ? -21.926 -1.854 7.637 1.00 69.12 100 GLY A C 1
ATOM 750 O O . GLY A 1 100 ? -22.652 -2.848 7.672 1.00 69.12 100 GLY A O 1
ATOM 751 N N . ARG A 1 101 ? -21.765 -1.097 6.553 1.00 71.38 101 ARG A N 1
ATOM 752 C CA . ARG A 1 101 ? -22.165 -1.494 5.202 1.00 71.38 101 ARG A CA 1
ATOM 753 C C . ARG A 1 101 ? -20.878 -1.688 4.412 1.00 71.38 101 ARG A C 1
ATOM 755 O O . ARG A 1 101 ? -19.991 -0.839 4.467 1.00 71.38 101 ARG A O 1
ATOM 762 N N . GLY A 1 102 ? -20.776 -2.797 3.687 1.00 79.81 102 GLY A N 1
ATOM 763 C CA . GLY A 1 102 ? -19.576 -3.088 2.912 1.00 79.81 102 GLY A CA 1
ATOM 764 C C . GLY A 1 102 ? -19.425 -2.101 1.760 1.00 79.81 102 GLY A C 1
ATOM 765 O O . GLY A 1 102 ? -20.238 -2.117 0.840 1.00 79.81 102 GLY A O 1
ATOM 766 N N . LEU A 1 103 ? -18.382 -1.269 1.798 1.00 90.81 103 LEU A N 1
ATOM 767 C CA . LEU A 1 103 ? -18.011 -0.426 0.659 1.00 90.81 103 LEU A CA 1
ATOM 768 C C . LEU A 1 103 ? -17.257 -1.272 -0.373 1.00 90.81 103 LEU A C 1
ATOM 770 O O . LEU A 1 103 ? -16.489 -2.188 -0.040 1.00 90.81 103 LEU A O 1
ATOM 774 N N . ASN A 1 104 ? -17.446 -0.986 -1.653 1.00 93.19 104 ASN A N 1
ATOM 775 C CA . ASN A 1 104 ? -16.608 -1.520 -2.714 1.00 93.19 104 ASN A CA 1
ATOM 776 C C . ASN A 1 104 ? -15.235 -0.803 -2.738 1.00 93.19 104 ASN A C 1
ATOM 778 O O . ASN A 1 104 ? -14.982 0.125 -1.973 1.00 93.19 104 ASN A O 1
ATOM 782 N N . VAL A 1 105 ? -14.284 -1.305 -3.532 1.00 96.31 105 VAL A N 1
ATOM 783 C CA . VAL A 1 105 ? -12.916 -0.741 -3.542 1.00 96.31 105 VAL A CA 1
ATOM 784 C C . VAL A 1 105 ? -12.859 0.665 -4.149 1.00 96.31 105 VAL A C 1
ATOM 786 O O . VAL A 1 105 ? -12.053 1.476 -3.698 1.00 96.31 105 VAL A O 1
ATOM 789 N N . ILE A 1 106 ? -13.738 0.967 -5.109 1.00 97.50 106 ILE A N 1
ATOM 790 C CA . ILE A 1 106 ? -13.851 2.282 -5.749 1.00 97.50 106 ILE A CA 1
ATOM 791 C C . ILE A 1 106 ? -14.386 3.302 -4.745 1.00 97.50 106 ILE A C 1
ATOM 793 O O . ILE A 1 106 ? -13.770 4.342 -4.545 1.00 97.50 106 ILE A O 1
ATOM 797 N N . GLU A 1 107 ? -15.450 2.956 -4.017 1.00 96.19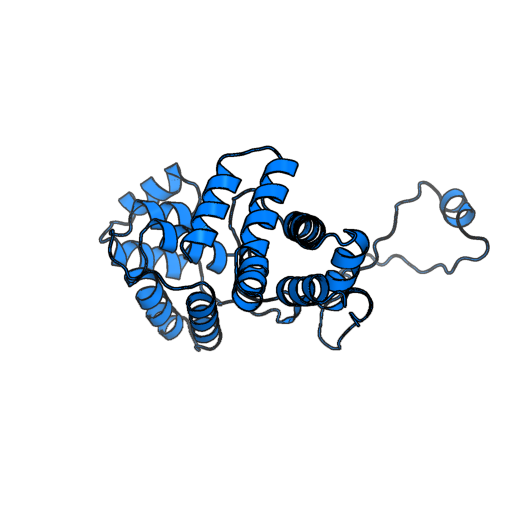 107 GLU A N 1
ATOM 798 C CA . GLU A 1 107 ? -16.005 3.810 -2.961 1.00 96.19 107 GLU A CA 1
ATOM 799 C C . GLU A 1 107 ? -14.950 4.129 -1.891 1.00 96.19 107 GLU A C 1
ATOM 801 O O . GLU A 1 107 ? -14.824 5.272 -1.458 1.00 96.19 107 GLU A O 1
ATOM 806 N N . VAL A 1 108 ? -14.133 3.151 -1.478 1.00 96.44 108 VAL A N 1
ATOM 807 C CA . VAL A 1 108 ? -13.034 3.405 -0.528 1.00 96.44 108 VAL A CA 1
ATOM 808 C C . VAL A 1 108 ? -11.993 4.361 -1.121 1.00 96.44 108 VAL A C 1
ATOM 810 O O . VAL A 1 108 ? -11.550 5.277 -0.425 1.00 96.44 108 VAL A O 1
ATOM 813 N N . GLN A 1 109 ? -11.624 4.193 -2.394 1.00 97.81 109 GLN A N 1
ATOM 814 C CA . GLN A 1 109 ? -10.703 5.107 -3.073 1.00 97.81 109 GLN A CA 1
ATOM 815 C C . GLN A 1 109 ? -11.261 6.534 -3.124 1.00 97.81 109 GLN A C 1
ATOM 817 O O . GLN A 1 109 ? -10.540 7.482 -2.812 1.00 97.81 109 GLN A O 1
ATOM 822 N N . GLU A 1 110 ? -12.539 6.703 -3.456 1.00 97.69 110 GLU A N 1
ATOM 823 C CA . GLU A 1 110 ? -13.210 8.006 -3.467 1.00 97.69 110 GLU A CA 1
ATOM 824 C C . GLU A 1 110 ? -13.190 8.661 -2.082 1.00 97.69 110 GLU A C 1
ATOM 826 O O . GLU A 1 110 ? -12.865 9.844 -1.956 1.00 97.69 110 GLU A O 1
ATOM 831 N N . ARG A 1 111 ? -13.446 7.895 -1.014 1.00 97.44 111 ARG A N 1
ATOM 832 C CA . ARG A 1 111 ? -13.337 8.406 0.363 1.00 97.44 111 ARG A CA 1
ATOM 833 C C . ARG A 1 111 ? -11.907 8.809 0.712 1.00 97.44 111 ARG A C 1
ATOM 835 O O . ARG A 1 111 ? -11.709 9.859 1.320 1.00 97.44 111 ARG A O 1
ATOM 842 N N . PHE A 1 112 ? -10.899 8.046 0.290 1.00 98.00 112 PHE A N 1
ATOM 843 C CA . PHE A 1 112 ? -9.498 8.441 0.470 1.00 98.00 112 PHE A CA 1
ATOM 844 C C . PHE A 1 112 ? -9.161 9.729 -0.285 1.00 98.00 112 PHE A C 1
ATOM 846 O O . PHE A 1 112 ? -8.510 10.601 0.292 1.00 98.00 112 PHE A O 1
ATOM 853 N N . ARG A 1 113 ? -9.653 9.903 -1.519 1.00 97.94 113 ARG A N 1
ATOM 854 C CA . ARG A 1 113 ? -9.508 11.152 -2.289 1.00 97.94 113 ARG A CA 1
ATOM 855 C C . ARG A 1 113 ? -10.127 12.343 -1.556 1.00 97.94 113 ARG A C 1
ATOM 857 O O . ARG A 1 113 ? -9.477 13.379 -1.430 1.00 97.94 113 ARG A O 1
ATOM 864 N N . GLN A 1 114 ? -11.340 12.185 -1.022 1.00 98.00 114 GLN A N 1
ATOM 865 C CA . GLN A 1 114 ? -12.019 13.220 -0.231 1.00 98.00 114 GLN A CA 1
ATOM 866 C C . GLN A 1 114 ? -11.215 13.593 1.024 1.00 98.00 114 GLN A C 1
ATOM 868 O O . GLN A 1 114 ? -10.989 14.775 1.285 1.00 98.00 114 GLN A O 1
ATOM 873 N N . ILE A 1 115 ? -10.710 12.594 1.761 1.00 98.19 115 ILE A N 1
ATOM 874 C CA . ILE A 1 115 ? -9.863 12.818 2.941 1.00 98.19 115 ILE A CA 1
ATOM 875 C C . ILE A 1 115 ? -8.569 13.542 2.552 1.00 98.19 115 ILE A C 1
ATOM 877 O O . ILE A 1 115 ? -8.174 14.486 3.237 1.00 98.19 115 ILE A O 1
ATOM 881 N N . ALA A 1 116 ? -7.901 13.137 1.468 1.00 97.50 116 ALA A N 1
ATOM 882 C CA . ALA A 1 116 ? -6.674 13.780 1.004 1.00 97.50 116 ALA A CA 1
ATOM 883 C C . ALA A 1 116 ? -6.905 15.259 0.649 1.00 97.50 116 ALA A C 1
ATOM 885 O O . ALA A 1 116 ? -6.129 16.107 1.093 1.00 97.50 116 ALA A O 1
ATOM 886 N N . ALA A 1 117 ? -8.011 15.569 -0.036 1.00 97.19 117 ALA A N 1
ATOM 887 C CA . ALA A 1 117 ? -8.389 16.927 -0.432 1.00 97.19 117 ALA A CA 1
ATOM 888 C C . ALA A 1 117 ? -8.821 17.832 0.742 1.00 97.19 117 ALA A C 1
ATOM 890 O O . ALA A 1 117 ? -8.717 19.059 0.648 1.00 97.19 117 ALA A O 1
ATOM 891 N N . ALA A 1 118 ? -9.297 17.260 1.852 1.00 97.44 118 ALA A N 1
ATOM 892 C CA . ALA A 1 118 ? -9.714 18.029 3.020 1.00 97.44 118 ALA A CA 1
ATOM 893 C C . ALA A 1 118 ? -8.539 18.784 3.667 1.00 97.44 118 ALA A C 1
ATOM 895 O O . ALA A 1 118 ? -7.447 18.240 3.857 1.00 97.44 118 ALA A O 1
ATOM 896 N N . ARG A 1 119 ? -8.776 20.042 4.061 1.00 94.50 119 ARG A N 1
ATOM 897 C CA . ARG A 1 119 ? -7.771 20.894 4.712 1.00 94.50 119 ARG A CA 1
ATOM 898 C C . ARG A 1 119 ? -7.827 20.761 6.231 1.00 94.50 119 ARG A C 1
ATOM 900 O O . ARG A 1 119 ? -8.865 20.976 6.849 1.00 94.50 119 ARG A O 1
ATOM 907 N N . GLY A 1 120 ? -6.671 20.482 6.826 1.00 94.19 120 GLY A N 1
ATOM 908 C CA . GLY A 1 120 ? -6.475 20.465 8.272 1.00 94.19 120 GLY A CA 1
ATOM 909 C C . GLY A 1 120 ? -6.918 19.165 8.974 1.00 94.19 120 GLY A C 1
ATOM 910 O O . GLY A 1 120 ? -7.793 18.446 8.482 1.00 94.19 120 GLY A O 1
ATOM 911 N N . PRO A 1 121 ? -6.343 18.854 10.153 1.00 93.25 121 PRO A N 1
ATOM 912 C CA . PRO A 1 121 ? -6.622 17.610 10.879 1.00 93.25 121 PRO A CA 1
ATOM 913 C C . PRO A 1 121 ? -8.078 17.432 11.327 1.00 93.25 121 PRO A C 1
ATOM 915 O O . PRO A 1 121 ? -8.550 16.302 11.409 1.00 93.25 121 PRO A O 1
ATOM 918 N N . ALA A 1 122 ? -8.799 18.522 11.612 1.00 95.00 122 ALA A N 1
ATOM 919 C CA . ALA A 1 122 ? -10.182 18.458 12.084 1.00 95.00 122 ALA A CA 1
ATOM 920 C C . ALA A 1 122 ? -11.129 17.899 11.009 1.00 95.00 122 ALA A C 1
ATOM 922 O O . ALA A 1 122 ? -11.814 16.907 11.253 1.00 95.00 122 ALA A O 1
ATOM 923 N N . ALA A 1 123 ? -11.107 18.476 9.800 1.00 97.00 123 ALA A N 1
ATOM 924 C CA . ALA A 1 123 ? -11.938 18.023 8.683 1.00 97.00 123 ALA A CA 1
ATOM 925 C C . ALA A 1 123 ? -11.590 16.585 8.263 1.00 97.00 123 ALA A C 1
ATOM 927 O O . ALA A 1 123 ? -12.480 15.745 8.123 1.00 97.00 123 ALA A O 1
ATOM 928 N N . LYS A 1 124 ? -10.289 16.272 8.161 1.00 97.69 124 LYS A N 1
ATOM 929 C CA . LYS A 1 124 ? -9.815 14.902 7.905 1.00 97.69 124 LYS A CA 1
ATOM 930 C C . LYS A 1 124 ? -10.306 13.931 8.982 1.00 97.69 124 LYS A C 1
ATOM 932 O O . LYS A 1 124 ? -10.780 12.849 8.658 1.00 97.69 124 LYS A O 1
ATOM 937 N N . GLY A 1 125 ? -10.246 14.323 10.254 1.00 97.81 125 GLY A N 1
ATOM 938 C CA . GLY A 1 125 ? -10.688 13.499 11.376 1.00 97.81 125 GLY A CA 1
ATOM 939 C C . GLY A 1 125 ? -12.180 13.159 11.346 1.00 97.81 125 GLY A C 1
ATOM 940 O O . GLY A 1 125 ? -12.542 12.030 11.672 1.00 97.81 125 GLY A O 1
ATOM 941 N N . VAL A 1 126 ? -13.037 14.093 10.920 1.00 97.69 126 VAL A N 1
ATOM 942 C CA . VAL A 1 126 ? -14.478 13.837 10.733 1.00 97.69 126 VAL A CA 1
ATOM 943 C C . VAL A 1 126 ? -14.702 12.784 9.647 1.00 97.69 126 VAL A C 1
ATOM 945 O O . VAL A 1 126 ? -15.374 11.787 9.902 1.00 97.69 126 VAL A O 1
ATOM 948 N N . MET A 1 127 ? -14.075 12.949 8.479 1.00 97.88 127 MET A N 1
ATOM 949 C CA . MET A 1 127 ? -14.223 12.013 7.354 1.00 97.88 127 MET A CA 1
ATOM 950 C C . MET A 1 127 ? -13.662 10.620 7.667 1.00 97.88 127 MET A C 1
ATOM 952 O O . MET A 1 127 ? -14.255 9.608 7.303 1.00 97.88 127 MET A O 1
ATOM 956 N N . VAL A 1 128 ? -12.530 10.548 8.374 1.00 97.62 128 VAL A N 1
ATOM 957 C CA . VAL A 1 128 ? -11.950 9.272 8.816 1.00 97.62 128 VAL A CA 1
ATOM 958 C C . VAL A 1 128 ? -12.860 8.576 9.824 1.00 97.62 128 VAL A C 1
ATOM 960 O O . VAL A 1 128 ? -13.067 7.369 9.721 1.00 97.62 128 VAL A O 1
ATOM 963 N N . ARG A 1 129 ? -13.440 9.322 10.772 1.00 96.56 129 ARG A N 1
ATOM 964 C CA . ARG A 1 129 ? -14.409 8.771 11.726 1.00 96.56 129 ARG A CA 1
ATOM 965 C C . ARG A 1 129 ? -15.632 8.204 11.012 1.00 96.56 129 ARG A C 1
ATOM 967 O O . ARG A 1 129 ? -16.031 7.093 11.336 1.00 96.56 129 ARG A O 1
ATOM 974 N N . GLU A 1 130 ? -16.192 8.935 10.051 1.00 94.81 130 GLU A N 1
ATOM 975 C CA . GLU A 1 130 ? -17.327 8.474 9.239 1.00 94.81 130 GLU A CA 1
ATOM 976 C C . GLU A 1 130 ? -16.975 7.206 8.446 1.00 94.81 130 GLU A C 1
ATOM 978 O O . GLU A 1 130 ? -17.726 6.234 8.440 1.00 94.81 130 GLU A O 1
ATOM 983 N N . LEU A 1 131 ? -15.796 7.170 7.818 1.00 95.19 131 LEU A N 1
ATOM 984 C CA . LEU A 1 131 ? -15.352 5.997 7.067 1.00 95.19 131 LEU A CA 1
ATOM 985 C C . LEU A 1 131 ? -15.210 4.757 7.964 1.00 95.19 131 LEU A C 1
ATOM 987 O O . LEU A 1 131 ? -15.589 3.655 7.556 1.00 95.19 131 LEU A O 1
ATOM 991 N N . LEU A 1 132 ? -14.648 4.919 9.166 1.00 95.00 132 LEU A N 1
ATOM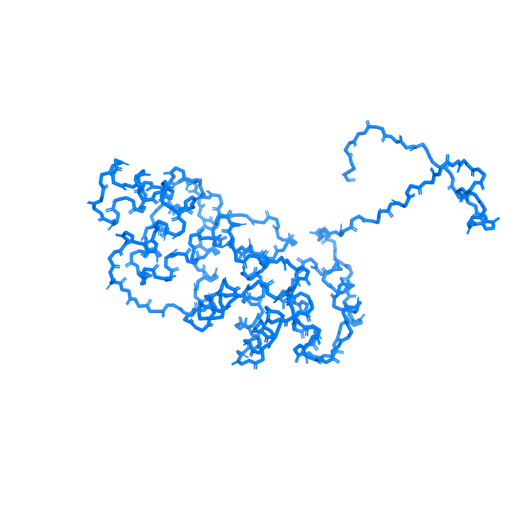 992 C CA . LEU A 1 132 ? -14.432 3.817 10.104 1.00 95.00 132 LEU A CA 1
ATOM 993 C C . LEU A 1 132 ? -15.714 3.394 10.832 1.00 95.00 132 LEU A C 1
ATOM 995 O O . LEU A 1 132 ? -15.874 2.203 11.074 1.00 95.00 132 LEU A O 1
ATOM 999 N N . SER A 1 133 ? -16.656 4.301 11.106 1.00 92.62 133 SER A N 1
ATOM 1000 C CA . SER A 1 133 ? -17.945 3.944 11.726 1.00 92.62 133 SER A CA 1
ATOM 1001 C C . SER A 1 133 ? -18.843 3.103 10.812 1.00 92.62 133 SER A C 1
ATOM 1003 O O . SER A 1 133 ? -19.701 2.364 11.289 1.00 92.62 133 SER A O 1
ATOM 1005 N N . LEU A 1 134 ? -18.629 3.187 9.496 1.00 87.75 134 LEU A N 1
ATOM 1006 C CA . LEU A 1 134 ? -19.311 2.375 8.487 1.00 87.75 134 LEU A CA 1
ATOM 1007 C C . LEU A 1 134 ? -18.583 1.060 8.162 1.00 87.75 134 LEU A C 1
ATOM 1009 O O . LEU A 1 134 ? -19.018 0.346 7.259 1.00 87.75 134 LEU A O 1
ATOM 1013 N N . SER A 1 135 ? -17.470 0.756 8.832 1.00 91.25 135 SER A N 1
ATOM 1014 C CA . SER A 1 135 ? -16.627 -0.404 8.528 1.00 91.25 135 SER A CA 1
ATOM 1015 C C . SER A 1 135 ? -16.940 -1.581 9.440 1.00 91.25 135 SER A C 1
ATOM 1017 O O . SER A 1 135 ? -16.836 -1.454 10.658 1.00 91.25 135 SER A O 1
ATOM 1019 N N . ALA A 1 136 ? -17.159 -2.766 8.864 1.00 92.06 136 ALA A N 1
ATOM 1020 C CA . ALA A 1 136 ? -17.004 -3.984 9.652 1.00 92.06 136 ALA A CA 1
ATOM 1021 C C . ALA A 1 136 ? -15.551 -4.085 10.184 1.00 92.06 136 ALA A C 1
ATOM 1023 O O . ALA A 1 136 ? -14.634 -3.550 9.549 1.00 92.06 136 ALA A O 1
ATOM 1024 N N . PRO A 1 137 ? -15.286 -4.799 11.295 1.00 93.88 137 PRO A N 1
ATOM 1025 C CA . PRO A 1 137 ? -13.974 -4.778 11.948 1.00 93.88 137 PRO A CA 1
ATOM 1026 C C . PRO A 1 137 ? -12.832 -5.182 11.005 1.00 93.88 137 PRO A C 1
ATOM 1028 O O . PRO A 1 137 ? -11.812 -4.498 10.898 1.00 93.88 137 PRO A O 1
ATOM 1031 N N . ILE A 1 138 ? -13.035 -6.234 10.207 1.00 94.25 138 ILE A N 1
ATOM 1032 C CA . ILE A 1 138 ? -12.040 -6.664 9.218 1.00 94.25 138 ILE A CA 1
ATOM 1033 C C . ILE A 1 138 ? -11.810 -5.618 8.115 1.00 94.25 138 ILE A C 1
ATOM 1035 O O . ILE A 1 138 ? -10.692 -5.463 7.625 1.00 94.25 138 ILE A O 1
ATOM 1039 N N . GLU A 1 139 ? -12.831 -4.846 7.742 1.00 95.06 139 GLU A N 1
ATOM 1040 C CA . GLU A 1 139 ? -12.670 -3.750 6.790 1.00 95.06 139 GLU A CA 1
ATOM 1041 C C . GLU A 1 139 ? -11.884 -2.598 7.402 1.00 95.06 139 GLU A C 1
ATOM 1043 O O . GLU A 1 139 ? -10.986 -2.068 6.747 1.00 95.06 139 GLU A O 1
ATOM 1048 N N . ALA A 1 140 ? -12.169 -2.245 8.657 1.00 95.56 140 ALA A N 1
ATOM 1049 C CA . ALA A 1 140 ? -11.440 -1.206 9.371 1.00 95.56 140 ALA A CA 1
ATOM 1050 C C . ALA A 1 140 ? -9.948 -1.547 9.476 1.00 95.56 140 ALA A C 1
ATOM 1052 O O . ALA A 1 140 ? -9.111 -0.682 9.210 1.00 95.56 140 ALA A O 1
ATOM 1053 N N . LYS A 1 141 ? -9.615 -2.820 9.745 1.00 96.44 141 LYS A N 1
ATOM 1054 C CA . LYS A 1 141 ? -8.230 -3.315 9.741 1.00 96.44 141 LYS A CA 1
ATOM 1055 C C . LYS A 1 141 ? -7.498 -2.948 8.461 1.00 96.44 141 LYS A C 1
ATOM 1057 O O . LYS A 1 141 ? -6.426 -2.346 8.513 1.00 96.44 141 LYS A O 1
ATOM 1062 N N . TYR A 1 142 ? -8.069 -3.295 7.311 1.00 96.69 142 TYR A N 1
ATOM 1063 C CA . TYR A 1 142 ? -7.415 -3.055 6.028 1.00 96.69 142 TYR A CA 1
ATOM 1064 C C . TYR A 1 142 ? -7.468 -1.595 5.588 1.00 96.69 142 TYR A C 1
ATOM 1066 O O . TYR A 1 142 ? -6.489 -1.111 5.026 1.00 96.69 142 TYR A O 1
ATOM 1074 N N . ARG A 1 143 ? -8.547 -0.863 5.889 1.00 95.81 143 ARG A N 1
ATOM 1075 C CA . ARG A 1 143 ? -8.632 0.578 5.608 1.00 95.81 143 ARG A CA 1
ATOM 1076 C C . ARG A 1 143 ? -7.533 1.334 6.354 1.00 95.81 143 ARG A C 1
ATOM 1078 O O . ARG A 1 143 ? -6.772 2.045 5.711 1.00 95.81 143 ARG A O 1
ATOM 1085 N N . VAL A 1 144 ? -7.376 1.109 7.663 1.00 96.75 144 VAL A N 1
ATOM 1086 C CA . VAL A 1 144 ? -6.309 1.740 8.462 1.00 96.75 144 VAL A CA 1
ATOM 1087 C C . VAL A 1 144 ? -4.927 1.379 7.919 1.00 96.75 144 VAL A C 1
ATOM 1089 O O . VAL A 1 144 ? -4.115 2.273 7.709 1.00 96.75 144 VAL A O 1
ATOM 1092 N N . LYS A 1 145 ? -4.678 0.101 7.612 1.00 96.31 145 LYS A N 1
ATOM 1093 C CA . LYS A 1 145 ? -3.398 -0.348 7.045 1.00 96.31 145 LYS A CA 1
ATOM 1094 C C . LYS A 1 145 ? -3.049 0.324 5.712 1.00 96.31 145 LYS A C 1
ATOM 1096 O O . LYS A 1 145 ? -1.894 0.679 5.497 1.00 96.31 145 LYS A O 1
ATOM 1101 N N . ILE A 1 146 ? -4.030 0.516 4.827 1.00 96.06 146 ILE A N 1
ATOM 1102 C CA . ILE A 1 146 ? -3.824 1.233 3.558 1.00 96.06 146 ILE A CA 1
ATOM 1103 C C . ILE A 1 146 ? -3.584 2.725 3.821 1.00 96.06 146 ILE A C 1
ATOM 1105 O O . ILE A 1 146 ? -2.690 3.316 3.220 1.00 96.06 146 ILE A O 1
ATOM 1109 N N . MET A 1 147 ? -4.333 3.333 4.748 1.00 95.69 147 MET A N 1
ATOM 1110 C CA . MET A 1 147 ? -4.166 4.746 5.110 1.00 95.69 147 MET A CA 1
ATOM 1111 C C . MET A 1 147 ? -2.779 5.050 5.686 1.00 95.69 147 MET A C 1
ATOM 1113 O O . MET A 1 147 ? -2.237 6.121 5.419 1.00 95.69 147 MET A O 1
ATOM 1117 N N . THR A 1 148 ? -2.212 4.130 6.471 1.00 92.81 148 THR A N 1
ATOM 1118 C CA . THR A 1 148 ? -0.873 4.272 7.064 1.00 92.81 148 THR A CA 1
ATOM 1119 C C . THR A 1 148 ? 0.252 3.820 6.137 1.00 92.81 148 THR A C 1
ATOM 1121 O O . THR A 1 148 ? 1.416 3.969 6.495 1.00 92.81 148 THR A O 1
ATOM 1124 N N . GLY A 1 149 ? -0.073 3.247 4.975 1.00 90.94 149 GLY A N 1
ATOM 1125 C CA . GLY A 1 149 ? 0.903 2.676 4.048 1.00 90.94 149 GLY A CA 1
ATOM 1126 C C . GLY A 1 149 ? 1.607 1.415 4.564 1.00 90.94 149 GLY A C 1
ATOM 1127 O O . GLY A 1 149 ? 2.690 1.074 4.098 1.00 90.94 149 GLY A O 1
ATOM 1128 N N . ASP A 1 150 ? 1.017 0.727 5.547 1.00 86.69 150 ASP A N 1
ATOM 1129 C CA . ASP A 1 150 ? 1.635 -0.406 6.243 1.00 86.69 150 ASP A CA 1
ATOM 1130 C C . ASP A 1 150 ? 0.682 -1.610 6.303 1.00 86.69 150 ASP A C 1
ATOM 1132 O O . ASP A 1 150 ? 0.038 -1.901 7.315 1.00 86.69 150 ASP A O 1
ATOM 1136 N N . LEU A 1 151 ? 0.569 -2.331 5.181 1.00 92.44 151 LEU A N 1
ATOM 1137 C CA . LEU A 1 151 ? -0.275 -3.527 5.083 1.00 92.44 151 LEU A CA 1
ATOM 1138 C C . LEU A 1 151 ? 0.183 -4.675 5.989 1.00 92.44 151 LEU A C 1
ATOM 1140 O O . LEU A 1 151 ? -0.650 -5.409 6.523 1.00 92.44 151 LEU A O 1
ATOM 1144 N N . ARG A 1 152 ? 1.496 -4.862 6.159 1.00 91.25 152 ARG A N 1
ATOM 1145 C CA . ARG A 1 152 ? 2.099 -6.000 6.887 1.00 91.25 152 ARG A CA 1
ATOM 1146 C C . ARG A 1 152 ? 1.619 -7.393 6.469 1.00 91.25 152 ARG A C 1
ATOM 1148 O O . ARG A 1 152 ? 1.656 -8.325 7.261 1.00 91.25 152 ARG A O 1
ATOM 1155 N N . ILE A 1 153 ? 1.221 -7.574 5.213 1.00 94.19 153 ILE A N 1
ATOM 1156 C CA . ILE A 1 153 ? 0.809 -8.891 4.691 1.00 94.19 153 ILE A CA 1
ATOM 1157 C C . ILE A 1 153 ? 1.957 -9.638 3.980 1.00 94.19 153 ILE A C 1
ATOM 1159 O O . ILE A 1 153 ? 1.782 -10.701 3.383 1.00 94.19 153 ILE A O 1
ATOM 1163 N N . GLY A 1 154 ? 3.171 -9.078 4.018 1.00 91.62 154 GLY A N 1
ATOM 1164 C CA . GLY A 1 154 ? 4.327 -9.604 3.289 1.00 91.62 154 GLY A CA 1
ATOM 1165 C C . GLY A 1 154 ? 4.119 -9.576 1.773 1.00 91.62 154 GLY A C 1
ATOM 1166 O O . GLY A 1 154 ? 4.539 -10.507 1.085 1.00 91.62 154 GLY A O 1
ATOM 1167 N N . LEU A 1 155 ? 3.429 -8.540 1.289 1.00 92.44 155 LEU A N 1
ATOM 1168 C CA . LEU A 1 155 ? 3.254 -8.213 -0.118 1.00 92.44 155 LEU A CA 1
ATOM 1169 C C . LEU A 1 155 ? 3.960 -6.880 -0.381 1.00 92.44 155 LEU A C 1
ATOM 1171 O O . LEU A 1 155 ? 3.736 -5.910 0.338 1.00 92.44 155 LEU A O 1
ATOM 1175 N N . LYS A 1 156 ? 4.853 -6.869 -1.368 1.00 92.25 156 LYS A N 1
ATOM 1176 C CA . LYS A 1 156 ? 5.531 -5.669 -1.869 1.00 92.25 156 LYS A CA 1
ATOM 1177 C C . LYS A 1 156 ? 5.022 -5.388 -3.276 1.00 92.25 156 LYS A C 1
ATOM 1179 O O . LYS A 1 156 ? 4.536 -6.308 -3.933 1.00 92.25 156 LYS A O 1
ATOM 1184 N N . GLU A 1 157 ? 5.200 -4.162 -3.752 1.00 95.31 157 GLU A N 1
ATOM 1185 C CA . GLU A 1 157 ? 4.800 -3.764 -5.106 1.00 95.31 157 GLU A CA 1
ATOM 1186 C C . GLU A 1 157 ? 5.347 -4.712 -6.189 1.00 95.31 157 GLU A C 1
ATOM 1188 O O . GLU A 1 157 ? 4.590 -5.154 -7.046 1.00 95.31 157 GLU A O 1
ATOM 1193 N N . SER A 1 158 ? 6.595 -5.174 -6.062 1.00 96.50 158 SER A N 1
ATOM 1194 C CA . SER A 1 158 ? 7.184 -6.153 -6.989 1.00 96.50 158 SER A CA 1
ATOM 1195 C C . SER A 1 158 ? 6.430 -7.487 -7.073 1.00 96.50 158 SER 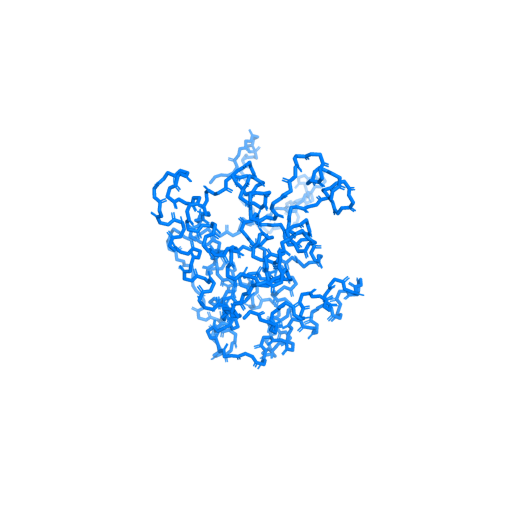A C 1
ATOM 1197 O O . SER A 1 158 ? 6.383 -8.116 -8.126 1.00 96.50 158 SER A O 1
ATOM 1199 N N . LEU A 1 159 ? 5.781 -7.926 -5.990 1.00 98.06 159 LEU A N 1
ATOM 1200 C CA . LEU A 1 159 ? 4.932 -9.122 -6.017 1.00 98.06 159 LEU A CA 1
ATOM 1201 C C . LEU A 1 159 ? 3.587 -8.857 -6.700 1.00 98.06 159 LEU A C 1
ATOM 1203 O O . LEU A 1 159 ? 2.999 -9.782 -7.258 1.00 98.06 159 LEU A O 1
ATOM 1207 N N . VAL A 1 160 ? 3.103 -7.614 -6.661 1.00 98.56 160 VAL A N 1
ATOM 1208 C CA . VAL A 1 160 ? 1.923 -7.191 -7.422 1.00 98.56 160 VAL A CA 1
ATOM 1209 C C . VAL A 1 160 ? 2.261 -7.152 -8.916 1.00 98.56 160 VAL A C 1
ATOM 1211 O O . VAL A 1 160 ? 1.470 -7.649 -9.711 1.00 98.56 160 VAL A O 1
ATOM 1214 N N . GLU A 1 161 ? 3.456 -6.693 -9.303 1.00 98.69 161 GLU A N 1
ATOM 1215 C CA . GLU A 1 161 ? 3.951 -6.772 -10.690 1.00 98.69 161 GLU A CA 1
ATOM 1216 C C . GLU A 1 161 ? 4.037 -8.227 -11.184 1.00 98.69 161 GLU A C 1
ATOM 1218 O O . GLU A 1 161 ? 3.502 -8.558 -12.244 1.00 98.69 161 GLU A O 1
ATOM 1223 N N . GLU A 1 162 ? 4.630 -9.128 -10.388 1.00 98.81 162 GLU A N 1
ATOM 1224 C CA . GLU A 1 162 ? 4.657 -10.572 -10.680 1.00 98.81 162 GLU A CA 1
ATOM 1225 C C . GLU A 1 162 ? 3.244 -11.156 -10.823 1.00 98.81 162 GLU A C 1
ATOM 1227 O O . GLU A 1 162 ? 2.986 -11.993 -11.695 1.00 98.81 162 GLU A O 1
ATOM 1232 N N . ALA A 1 163 ? 2.305 -10.700 -9.994 1.00 98.81 163 ALA A N 1
ATOM 1233 C CA . ALA A 1 163 ? 0.920 -11.134 -10.064 1.00 98.81 163 ALA A CA 1
ATOM 1234 C C . ALA A 1 163 ? 0.185 -10.592 -11.296 1.00 98.81 163 ALA A C 1
ATOM 1236 O O . ALA A 1 163 ? -0.595 -11.341 -11.880 1.00 98.81 163 ALA A O 1
ATOM 1237 N N . ILE A 1 164 ? 0.446 -9.355 -11.729 1.00 98.88 164 ILE A N 1
ATOM 1238 C CA . ILE A 1 164 ? -0.080 -8.789 -12.983 1.00 98.88 164 ILE A CA 1
ATOM 1239 C C . ILE A 1 164 ? 0.453 -9.590 -14.175 1.00 98.88 164 ILE A C 1
ATOM 1241 O O . ILE A 1 164 ? -0.335 -10.024 -15.018 1.00 98.88 164 ILE A O 1
ATOM 1245 N N . ALA A 1 165 ? 1.760 -9.869 -14.203 1.00 98.81 165 ALA A N 1
ATOM 1246 C CA . ALA A 1 165 ? 2.385 -10.682 -15.245 1.00 98.81 165 ALA A CA 1
ATOM 1247 C C . ALA A 1 165 ? 1.721 -12.064 -15.358 1.00 98.81 165 ALA A C 1
ATOM 1249 O O . ALA A 1 165 ? 1.246 -12.464 -16.424 1.00 98.81 165 ALA A O 1
ATOM 1250 N N . LYS A 1 166 ? 1.567 -12.752 -14.219 1.00 98.75 166 LYS A N 1
ATOM 1251 C CA . LYS A 1 166 ? 0.850 -14.032 -14.136 1.00 98.75 166 LYS A CA 1
ATOM 1252 C C . LYS A 1 166 ? -0.635 -13.907 -14.491 1.00 98.75 166 LYS A C 1
ATOM 1254 O O . LYS A 1 166 ? -1.223 -14.847 -15.036 1.00 98.75 166 LYS A O 1
ATOM 1259 N N . ALA A 1 167 ? -1.274 -12.792 -14.143 1.00 98.56 167 ALA A N 1
ATOM 1260 C CA . ALA A 1 167 ? -2.702 -12.625 -14.335 1.00 98.56 167 ALA A CA 1
ATOM 1261 C C . ALA A 1 167 ? -3.069 -12.519 -15.820 1.00 98.56 167 ALA A C 1
ATOM 1263 O O . ALA A 1 167 ? -4.032 -13.153 -16.259 1.00 98.56 167 ALA A O 1
ATOM 1264 N N . TYR A 1 168 ? -2.267 -11.789 -16.588 1.00 98.25 168 TYR A N 1
ATOM 1265 C CA . TYR A 1 168 ? -2.577 -11.459 -17.980 1.00 98.25 168 TYR A CA 1
ATOM 1266 C C . TYR A 1 168 ? -1.648 -12.135 -18.994 1.00 98.25 168 TYR A C 1
ATOM 1268 O O . TYR A 1 168 ? -1.761 -11.876 -20.184 1.00 98.25 168 TYR A O 1
ATOM 1276 N N . GLY A 1 169 ? -0.771 -13.041 -18.545 1.00 97.69 169 GLY A N 1
ATOM 1277 C CA . GLY A 1 169 ? 0.078 -13.840 -19.435 1.00 97.69 169 GLY A CA 1
ATOM 1278 C C . GLY A 1 169 ? 1.140 -13.014 -20.161 1.00 97.69 169 GLY A C 1
ATOM 1279 O O . GLY A 1 169 ? 1.513 -13.342 -21.282 1.00 97.69 169 GLY A O 1
ATOM 1280 N N . VAL A 1 170 ? 1.609 -11.940 -19.528 1.00 98.44 170 VAL A N 1
ATOM 1281 C CA . VAL A 1 170 ? 2.623 -11.016 -20.056 1.00 98.44 170 VAL A CA 1
ATOM 1282 C C . VAL A 1 170 ? 3.948 -11.211 -19.322 1.00 98.44 170 VAL A C 1
ATOM 1284 O O . VAL A 1 170 ? 3.992 -11.813 -18.246 1.00 98.44 170 VAL A O 1
ATOM 1287 N N . THR A 1 171 ? 5.053 -10.714 -19.882 1.00 98.31 171 THR A N 1
ATOM 1288 C CA . THR A 1 171 ? 6.355 -10.858 -19.222 1.00 98.31 171 THR A CA 1
ATOM 1289 C C . THR A 1 171 ? 6.471 -9.913 -18.025 1.00 98.31 171 THR A C 1
ATOM 1291 O O . THR A 1 171 ? 6.004 -8.774 -18.060 1.00 98.31 171 THR A O 1
ATOM 1294 N N . LEU A 1 172 ? 7.137 -10.365 -16.955 1.00 98.38 172 LEU A N 1
ATOM 1295 C CA . LEU A 1 172 ? 7.417 -9.517 -15.790 1.00 98.38 172 LEU A CA 1
ATOM 1296 C C . LEU A 1 172 ? 8.219 -8.269 -16.176 1.00 98.38 172 LEU A C 1
ATOM 1298 O O . LEU A 1 172 ? 7.953 -7.186 -15.666 1.00 98.38 172 LEU A O 1
ATOM 1302 N N . LYS A 1 173 ? 9.164 -8.416 -17.110 1.00 97.88 173 LYS A N 1
ATOM 1303 C CA . LYS A 1 173 ? 10.007 -7.320 -17.592 1.00 97.88 173 LYS A CA 1
ATOM 1304 C C . LYS A 1 173 ? 9.176 -6.204 -18.229 1.00 97.88 173 LYS A C 1
ATOM 1306 O O . LYS A 1 173 ? 9.443 -5.032 -17.972 1.00 97.88 173 LYS A O 1
ATOM 1311 N N . ASP A 1 174 ? 8.157 -6.553 -19.014 1.00 98.25 174 ASP A N 1
ATOM 1312 C CA . ASP A 1 174 ? 7.277 -5.563 -19.644 1.00 98.25 174 ASP A CA 1
ATOM 1313 C C . ASP A 1 174 ? 6.392 -4.856 -18.613 1.00 98.25 174 ASP A C 1
ATOM 1315 O O . ASP A 1 174 ? 6.204 -3.642 -18.702 1.00 98.25 174 ASP A O 1
ATOM 1319 N N . VAL A 1 175 ? 5.902 -5.587 -17.603 1.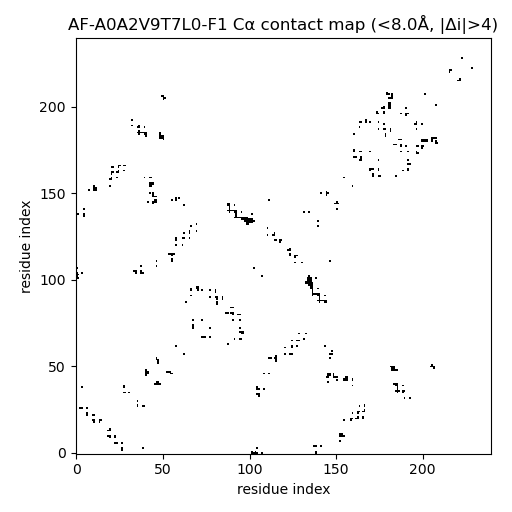00 98.50 175 VAL A N 1
ATOM 1320 C CA . VAL A 1 175 ? 5.139 -5.011 -16.481 1.00 98.50 175 VAL A CA 1
ATOM 1321 C C . VAL A 1 175 ? 6.002 -4.041 -15.681 1.00 98.50 175 VAL A C 1
ATOM 1323 O O . VAL A 1 175 ? 5.585 -2.910 -15.460 1.00 98.50 175 VAL A O 1
ATOM 1326 N N . GLN A 1 176 ? 7.216 -4.443 -15.306 1.00 97.00 176 GLN A N 1
ATOM 1327 C CA . GLN A 1 176 ? 8.161 -3.603 -14.565 1.00 97.00 176 GLN A CA 1
ATOM 1328 C C . GLN A 1 176 ? 8.538 -2.345 -15.343 1.00 97.00 176 GLN A C 1
ATOM 1330 O O . GLN A 1 176 ? 8.527 -1.245 -14.794 1.00 97.00 176 GLN A O 1
ATOM 1335 N N . ARG A 1 177 ? 8.823 -2.484 -16.645 1.00 96.31 177 ARG A N 1
ATOM 1336 C CA . ARG A 1 177 ? 9.106 -1.337 -17.514 1.00 96.31 177 ARG A CA 1
ATOM 1337 C C . ARG A 1 177 ? 7.914 -0.384 -17.565 1.00 96.31 177 ARG A C 1
ATOM 1339 O O . ARG A 1 177 ? 8.104 0.822 -17.446 1.00 96.31 177 ARG A O 1
ATOM 1346 N N . ALA A 1 178 ? 6.704 -0.903 -17.762 1.00 96.62 178 ALA A N 1
ATOM 1347 C CA . ALA A 1 178 ? 5.507 -0.075 -17.807 1.00 96.62 178 ALA A CA 1
ATOM 1348 C C . ALA A 1 178 ? 5.240 0.615 -16.460 1.00 96.62 178 ALA A C 1
ATOM 1350 O O . ALA A 1 178 ? 5.019 1.822 -16.457 1.00 96.62 178 ALA A O 1
ATOM 1351 N N . ASN A 1 179 ? 5.355 -0.102 -15.337 1.00 96.00 179 ASN A N 1
ATOM 1352 C CA . ASN A 1 179 ? 5.165 0.464 -13.999 1.00 96.00 179 ASN A CA 1
ATOM 1353 C C . ASN A 1 179 ? 6.184 1.559 -13.693 1.00 96.00 179 ASN A C 1
ATOM 1355 O O . ASN A 1 179 ? 5.810 2.633 -13.235 1.00 96.00 179 ASN A O 1
ATOM 1359 N N . MET A 1 180 ? 7.454 1.334 -14.042 1.00 94.25 180 MET A N 1
ATOM 1360 C CA . MET A 1 180 ? 8.504 2.342 -13.917 1.00 94.25 180 MET A CA 1
ATOM 1361 C C . MET A 1 180 ? 8.172 3.608 -14.712 1.00 94.25 180 MET A C 1
ATOM 1363 O O . MET A 1 180 ? 8.357 4.698 -14.193 1.00 94.25 180 MET A O 1
ATOM 1367 N N . LEU A 1 181 ? 7.692 3.478 -15.954 1.00 94.50 181 LEU A N 1
ATOM 1368 C CA . LEU A 1 181 ? 7.397 4.624 -16.824 1.00 94.50 181 LEU A CA 1
ATOM 1369 C C . LEU A 1 181 ? 6.112 5.368 -16.444 1.00 94.50 181 LEU A C 1
ATOM 1371 O O . LEU A 1 181 ? 6.030 6.580 -16.643 1.00 94.50 181 LEU A O 1
ATOM 1375 N N . LEU A 1 182 ? 5.106 4.639 -15.957 1.00 93.81 182 LEU A N 1
ATOM 1376 C CA . LEU A 1 182 ? 3.797 5.184 -15.602 1.00 93.81 182 LEU A CA 1
ATOM 1377 C C . LEU A 1 182 ? 3.739 5.688 -14.157 1.00 93.81 182 LEU A C 1
ATOM 1379 O O . LEU A 1 182 ? 2.901 6.533 -13.866 1.00 93.81 182 LEU A O 1
ATOM 1383 N N . GLY A 1 183 ? 4.565 5.158 -13.249 1.00 93.19 183 GLY A N 1
ATOM 1384 C CA . GLY A 1 183 ? 4.466 5.433 -11.812 1.00 93.19 183 GLY A CA 1
ATOM 1385 C C . GLY A 1 183 ? 3.110 5.030 -11.214 1.00 93.19 183 GLY A C 1
ATOM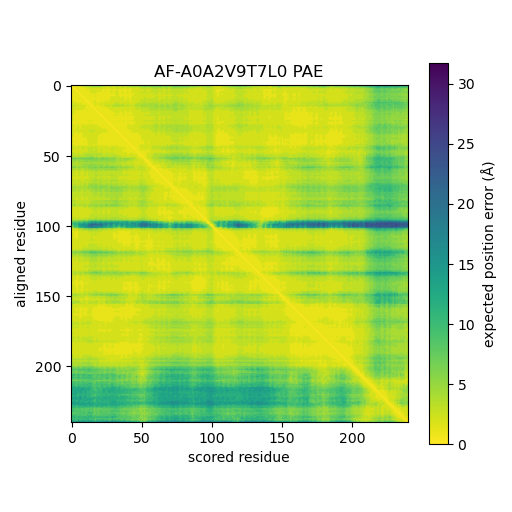 1386 O O . GLY A 1 183 ? 2.680 5.592 -10.206 1.00 93.19 183 GLY A O 1
ATOM 1387 N N . ASP A 1 184 ? 2.396 4.104 -11.858 1.00 95.38 184 ASP A N 1
ATOM 1388 C CA . ASP A 1 184 ? 1.036 3.699 -11.509 1.00 95.38 184 ASP A CA 1
ATOM 1389 C C . ASP A 1 184 ? 0.834 2.210 -11.799 1.00 95.38 184 ASP A C 1
ATOM 1391 O O . ASP A 1 184 ? 0.655 1.791 -12.948 1.00 95.38 184 ASP A O 1
ATOM 1395 N N . ILE A 1 185 ? 0.821 1.396 -10.745 1.00 97.38 185 ILE A N 1
ATOM 1396 C CA . ILE A 1 185 ? 0.614 -0.047 -10.881 1.00 97.38 185 ILE A CA 1
ATOM 1397 C C . ILE A 1 185 ? -0.823 -0.403 -11.291 1.00 97.38 185 ILE A C 1
ATOM 1399 O O . ILE A 1 185 ? -1.053 -1.436 -11.925 1.00 97.38 185 ILE A O 1
ATOM 1403 N N . GLY A 1 186 ? -1.795 0.458 -10.976 1.00 98.06 186 GLY A N 1
ATOM 1404 C CA . GLY A 1 186 ? -3.182 0.303 -11.404 1.00 98.06 186 GLY A CA 1
ATOM 1405 C C . GLY A 1 186 ? -3.338 0.570 -12.899 1.00 98.06 186 GLY A C 1
ATOM 1406 O O . GLY A 1 186 ? -3.987 -0.205 -13.601 1.00 98.06 186 GLY A O 1
ATOM 1407 N N . GLU A 1 187 ? -2.694 1.614 -13.415 1.00 97.44 187 GLU A N 1
ATOM 1408 C CA . GLU A 1 187 ? -2.663 1.883 -14.857 1.00 97.44 187 GLU A CA 1
ATOM 1409 C C . GLU A 1 187 ? -1.832 0.835 -15.608 1.00 97.44 187 GLU A C 1
ATOM 1411 O O . GLU A 1 187 ? -2.243 0.353 -16.664 1.00 97.44 187 GLU A O 1
ATOM 1416 N N . THR A 1 188 ? -0.722 0.383 -15.021 1.00 98.19 188 THR A N 1
ATOM 1417 C CA . THR A 1 188 ? 0.081 -0.727 -15.555 1.00 98.19 188 THR A CA 1
ATOM 1418 C C . THR A 1 188 ? -0.742 -2.001 -15.701 1.00 98.19 188 THR A C 1
ATOM 1420 O O . THR A 1 188 ? -0.642 -2.691 -16.717 1.00 98.19 188 THR A O 1
ATOM 1423 N N . LEU A 1 189 ? -1.606 -2.304 -14.727 1.00 98.69 189 LEU A N 1
ATOM 1424 C CA . LEU A 1 189 ? -2.547 -3.418 -14.819 1.00 98.69 189 LEU A CA 1
ATOM 1425 C C . LEU A 1 189 ? -3.487 -3.270 -16.019 1.00 98.69 189 LEU A C 1
ATOM 1427 O O . LEU A 1 189 ? -3.692 -4.243 -16.745 1.00 98.69 189 LEU A O 1
ATOM 1431 N N . LYS A 1 190 ? -4.041 -2.074 -16.259 1.00 98.56 190 LYS A N 1
ATOM 1432 C CA . LYS A 1 190 ? -4.909 -1.835 -17.424 1.00 98.56 190 LYS A CA 1
ATOM 1433 C C . LYS A 1 190 ? -4.145 -1.998 -18.737 1.00 98.56 190 LYS A C 1
ATOM 1435 O O . LYS A 1 190 ? -4.676 -2.586 -19.676 1.00 98.56 190 LYS A O 1
ATOM 1440 N N . PHE A 1 191 ? -2.893 -1.543 -18.790 1.00 98.50 191 PHE A N 1
ATOM 1441 C CA . PHE A 1 191 ? -2.016 -1.744 -19.945 1.00 98.50 191 PHE A CA 1
ATOM 1442 C C . PHE A 1 191 ? -1.732 -3.232 -20.180 1.00 98.50 191 PHE A C 1
ATOM 1444 O O . PHE A 1 191 ? -1.783 -3.680 -21.323 1.00 98.50 191 PHE A O 1
ATOM 1451 N N . ALA A 1 192 ? -1.487 -4.010 -19.122 1.00 98.56 192 ALA A N 1
ATOM 1452 C CA . ALA A 1 192 ? -1.317 -5.459 -19.218 1.00 98.56 192 ALA A CA 1
ATOM 1453 C C . ALA A 1 192 ? -2.581 -6.144 -19.754 1.00 98.56 192 ALA A C 1
ATOM 1455 O O . ALA A 1 192 ? -2.496 -6.922 -20.701 1.00 98.56 192 ALA A O 1
ATOM 1456 N N . LEU A 1 193 ? -3.751 -5.805 -19.204 1.00 98.06 193 LEU A N 1
ATOM 1457 C CA . LEU A 1 193 ? -5.038 -6.349 -19.641 1.00 98.06 193 LEU A CA 1
ATOM 1458 C C . LEU A 1 193 ? -5.339 -6.028 -21.115 1.00 98.06 193 LEU A C 1
ATOM 1460 O O . LEU A 1 193 ? -5.852 -6.879 -21.836 1.00 98.06 193 LEU A O 1
ATOM 1464 N N . ALA A 1 194 ? -5.014 -4.816 -21.566 1.00 97.94 194 ALA A N 1
ATOM 1465 C CA . ALA A 1 194 ? -5.255 -4.376 -22.938 1.00 97.94 194 ALA A CA 1
ATOM 1466 C C . ALA A 1 194 ? -4.180 -4.838 -23.943 1.00 97.94 194 ALA A C 1
ATOM 1468 O O . ALA A 1 194 ? -4.312 -4.547 -25.131 1.00 97.94 194 ALA A O 1
ATOM 1469 N N . GLY A 1 195 ? -3.107 -5.504 -23.496 1.00 97.62 195 GLY A N 1
ATOM 1470 C CA . GLY A 1 195 ? -1.975 -5.872 -24.355 1.00 97.62 195 GLY A CA 1
ATOM 1471 C C . GLY A 1 195 ? -1.118 -4.680 -24.805 1.00 97.62 195 GLY A C 1
ATOM 1472 O O . GLY A 1 195 ? -0.469 -4.745 -25.844 1.00 97.62 195 GLY A O 1
ATOM 1473 N N . LYS A 1 196 ? -1.111 -3.586 -24.033 1.00 97.94 196 LYS A N 1
ATOM 1474 C CA . LYS A 1 196 ? -0.521 -2.284 -24.396 1.00 97.94 196 LYS A CA 1
ATOM 1475 C C . LYS A 1 196 ? 0.727 -1.898 -23.606 1.00 97.94 196 LYS A C 1
ATOM 1477 O O . LYS A 1 196 ? 1.157 -0.754 -23.676 1.00 97.94 196 LYS A O 1
ATOM 1482 N N . LEU A 1 197 ? 1.348 -2.812 -22.857 1.00 97.94 197 LEU A N 1
ATOM 1483 C CA . LEU A 1 197 ? 2.517 -2.500 -22.008 1.00 97.94 197 LEU A CA 1
ATOM 1484 C C . LEU A 1 197 ? 3.660 -1.789 -22.755 1.00 97.94 197 LEU A C 1
ATOM 1486 O O . LEU A 1 197 ? 4.321 -0.917 -22.195 1.00 97.94 197 LEU A O 1
ATOM 1490 N N . ILE A 1 198 ? 3.867 -2.116 -24.032 1.00 96.69 198 ILE A N 1
ATOM 1491 C CA . ILE A 1 198 ? 4.901 -1.497 -24.878 1.00 96.69 198 ILE A CA 1
ATOM 1492 C C . ILE A 1 198 ? 4.595 -0.013 -25.145 1.00 96.69 198 ILE A C 1
ATOM 1494 O O . ILE A 1 198 ? 5.515 0.797 -25.262 1.00 96.69 198 ILE A O 1
ATOM 1498 N N . GLU A 1 199 ? 3.315 0.366 -25.169 1.00 96.94 199 GLU A N 1
ATOM 1499 C CA . GLU A 1 199 ? 2.858 1.746 -25.360 1.00 96.94 199 GLU A CA 1
ATOM 1500 C C . GLU A 1 199 ? 3.082 2.625 -24.120 1.00 96.94 199 GLU A C 1
ATOM 1502 O O . GLU A 1 199 ? 2.902 3.842 -24.202 1.00 96.94 199 GLU A O 1
ATOM 1507 N N . ALA A 1 200 ? 3.481 2.048 -22.976 1.00 96.31 200 ALA A N 1
ATOM 1508 C CA . ALA A 1 200 ? 3.822 2.817 -21.785 1.00 96.31 200 ALA A CA 1
ATOM 1509 C C . ALA A 1 200 ? 4.989 3.768 -22.085 1.00 96.31 200 ALA A C 1
ATOM 1511 O O . ALA A 1 200 ? 6.040 3.366 -22.603 1.00 96.31 200 ALA A O 1
ATOM 1512 N N . LYS A 1 201 ? 4.785 5.042 -21.748 1.00 94.38 201 LYS A N 1
ATOM 1513 C CA . LYS A 1 201 ? 5.720 6.142 -21.985 1.00 94.38 201 LYS A CA 1
ATOM 1514 C C . LYS A 1 201 ? 5.916 6.927 -20.702 1.00 94.38 201 LYS A C 1
ATOM 1516 O O . LYS A 1 201 ? 4.975 7.077 -19.926 1.00 94.38 201 LYS A O 1
ATOM 1521 N N . MET A 1 202 ? 7.124 7.462 -20.545 1.00 91.69 202 MET A N 1
ATOM 1522 C CA . MET A 1 202 ? 7.433 8.444 -19.511 1.00 91.69 202 MET A CA 1
ATOM 1523 C C . MET A 1 202 ? 6.481 9.636 -19.627 1.00 91.69 202 MET A C 1
ATOM 1525 O O . MET A 1 202 ? 6.158 10.085 -20.733 1.00 91.69 202 MET A O 1
ATOM 1529 N N . ARG A 1 203 ? 6.070 10.164 -18.478 1.00 85.62 203 ARG A N 1
ATOM 1530 C CA . ARG A 1 203 ? 5.277 11.386 -18.368 1.00 85.62 203 ARG A CA 1
ATOM 1531 C C . ARG A 1 203 ? 6.034 12.388 -17.511 1.00 85.62 203 ARG A C 1
ATOM 1533 O O . ARG A 1 203 ? 6.684 12.012 -16.541 1.00 85.62 203 ARG A O 1
ATOM 1540 N N . LEU A 1 204 ? 5.955 13.665 -17.873 1.00 88.38 204 LEU A N 1
ATOM 1541 C CA . LEU A 1 204 ? 6.509 14.725 -17.033 1.00 88.38 204 LEU A CA 1
ATOM 1542 C C . LEU A 1 204 ? 5.818 14.712 -15.662 1.00 88.38 204 LEU A C 1
ATOM 1544 O O . LEU A 1 204 ? 4.630 14.396 -15.570 1.00 88.38 204 LEU A O 1
ATOM 1548 N N . PHE A 1 205 ? 6.576 15.042 -14.614 1.00 85.06 205 PHE A N 1
ATOM 1549 C CA . PHE A 1 205 ? 6.123 15.026 -13.215 1.00 85.06 205 PHE A CA 1
ATOM 1550 C C . PHE A 1 205 ? 5.676 13.648 -12.699 1.00 85.06 205 PHE A C 1
ATOM 1552 O O . PHE A 1 205 ? 4.918 13.572 -11.741 1.00 85.06 205 PHE A O 1
ATOM 1559 N N . HIS A 1 206 ? 6.127 12.562 -13.334 1.00 86.62 206 HIS A N 1
ATOM 1560 C CA . HIS A 1 206 ? 5.978 11.204 -12.818 1.00 86.62 206 HIS A CA 1
ATOM 1561 C C . HIS A 1 206 ? 7.380 10.678 -12.480 1.00 86.62 206 HIS A C 1
ATOM 1563 O O . HIS A 1 206 ? 8.251 10.683 -13.357 1.00 86.62 206 HIS A O 1
ATOM 1569 N N . PRO A 1 207 ? 7.634 10.262 -11.229 1.00 82.56 207 PRO A N 1
ATOM 1570 C CA . PRO A 1 207 ? 8.947 9.811 -10.813 1.00 82.56 207 PRO A CA 1
ATOM 1571 C C . PRO A 1 207 ? 9.304 8.517 -11.545 1.00 82.56 207 PRO A C 1
ATOM 1573 O O . PRO A 1 207 ? 8.502 7.585 -11.622 1.00 82.56 207 PRO A O 1
ATOM 1576 N N . LEU A 1 208 ? 10.533 8.455 -12.055 1.00 86.50 208 LEU A N 1
ATOM 1577 C CA . LEU A 1 208 ? 11.126 7.228 -12.573 1.00 86.50 208 LEU A CA 1
ATOM 1578 C C . LEU A 1 208 ? 12.039 6.620 -11.512 1.00 86.50 208 LEU A C 1
ATOM 1580 O O . LEU A 1 208 ? 12.735 7.331 -10.787 1.00 86.50 208 LEU A O 1
ATOM 1584 N N . GLY A 1 209 ? 12.083 5.289 -11.465 1.00 78.50 209 GLY A N 1
ATOM 1585 C CA . GLY A 1 209 ? 13.112 4.594 -10.703 1.00 78.50 209 GLY A CA 1
ATOM 1586 C C . GLY A 1 209 ? 14.499 4.987 -11.210 1.00 78.50 209 GLY A C 1
ATOM 1587 O O . GLY A 1 209 ? 14.750 4.996 -12.416 1.00 78.50 209 GLY A O 1
ATOM 1588 N N . PHE A 1 210 ? 15.409 5.310 -10.293 1.00 84.88 210 PHE A N 1
ATOM 1589 C CA . PHE A 1 210 ? 16.785 5.608 -10.661 1.00 84.88 210 PHE A CA 1
ATOM 1590 C C . PHE A 1 210 ? 17.449 4.396 -11.316 1.00 84.88 210 PHE A C 1
ATOM 1592 O O . PHE A 1 210 ? 17.393 3.284 -10.791 1.00 84.88 210 PHE A O 1
ATOM 1599 N N . MET A 1 211 ? 18.165 4.627 -12.418 1.00 89.00 211 MET A N 1
ATOM 1600 C CA . MET A 1 211 ? 19.143 3.656 -12.897 1.00 89.00 211 MET A CA 1
ATOM 1601 C C . MET A 1 211 ? 20.239 3.515 -11.837 1.00 89.00 211 MET A C 1
ATOM 1603 O O . MET A 1 211 ? 20.884 4.503 -11.472 1.00 89.00 211 MET A O 1
ATOM 1607 N N . LEU A 1 212 ? 20.410 2.305 -11.313 1.00 90.62 212 LEU A N 1
ATOM 1608 C CA . LEU A 1 212 ? 21.422 1.986 -10.309 1.00 90.62 212 LEU A CA 1
ATOM 1609 C C . LEU A 1 212 ? 22.715 1.523 -10.987 1.00 90.62 212 LEU A C 1
ATOM 1611 O O . LEU A 1 212 ? 22.677 0.961 -12.080 1.00 90.62 212 LEU A O 1
ATOM 1615 N N . ALA A 1 213 ? 23.845 1.756 -10.324 1.00 90.44 213 ALA A N 1
ATOM 1616 C CA . ALA A 1 213 ? 25.150 1.272 -10.755 1.00 90.44 213 ALA A CA 1
ATOM 1617 C C . ALA A 1 213 ? 25.512 -0.016 -10.008 1.00 90.44 213 ALA A C 1
ATOM 1619 O O . ALA A 1 213 ? 25.204 -0.160 -8.822 1.00 90.44 213 ALA A O 1
ATOM 1620 N N . SER A 1 214 ? 26.188 -0.933 -10.695 1.00 90.69 214 SER A N 1
ATOM 1621 C CA . SER A 1 214 ? 26.846 -2.071 -10.058 1.00 90.69 214 SER A CA 1
ATOM 1622 C C . SER A 1 214 ? 28.185 -1.617 -9.471 1.00 90.69 214 SER A C 1
ATOM 1624 O O . SER A 1 214 ? 28.891 -0.850 -10.128 1.00 90.69 214 SER A O 1
ATOM 1626 N N . PRO A 1 215 ? 28.546 -2.045 -8.249 1.00 91.75 215 PRO A N 1
ATOM 1627 C CA . PRO A 1 215 ? 29.884 -1.801 -7.727 1.00 91.75 215 PRO A CA 1
ATOM 1628 C C . PRO A 1 215 ? 30.917 -2.564 -8.566 1.00 91.75 215 PRO A C 1
ATOM 1630 O O . PRO A 1 215 ? 30.618 -3.644 -9.071 1.00 91.75 215 PRO A O 1
ATOM 1633 N N . ALA A 1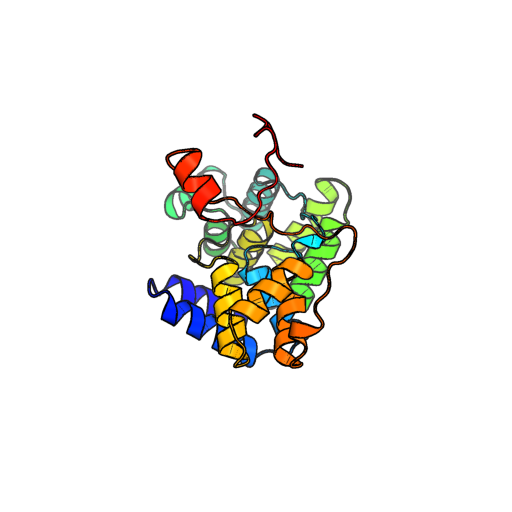 216 ? 32.115 -2.003 -8.679 1.00 91.88 216 ALA A N 1
ATOM 1634 C CA . ALA A 1 216 ? 33.292 -2.646 -9.255 1.00 91.88 216 ALA A CA 1
ATOM 1635 C C . ALA A 1 216 ? 34.434 -2.569 -8.234 1.00 91.88 216 ALA A C 1
ATOM 1637 O O . ALA A 1 216 ? 34.494 -1.611 -7.453 1.00 91.88 216 ALA A O 1
ATOM 1638 N N . GLU A 1 217 ? 35.315 -3.565 -8.218 1.00 93.19 217 GLU A N 1
ATOM 1639 C CA . GLU A 1 217 ? 36.422 -3.652 -7.259 1.00 93.19 217 GLU A CA 1
ATOM 1640 C C . GLU A 1 217 ? 37.607 -2.766 -7.663 1.00 93.19 217 GLU A C 1
ATOM 1642 O O . GLU A 1 217 ? 38.363 -2.316 -6.799 1.00 93.19 217 GLU A O 1
ATOM 1647 N N . SER A 1 218 ? 37.753 -2.464 -8.959 1.00 94.12 218 SER A N 1
ATOM 1648 C CA . SER A 1 218 ? 38.773 -1.544 -9.469 1.00 94.12 218 SER A CA 1
ATOM 1649 C C . SER A 1 218 ? 38.320 -0.769 -10.712 1.00 94.12 218 SER A C 1
ATOM 1651 O O . SER A 1 218 ? 37.316 -1.093 -11.353 1.00 94.12 218 SER A O 1
ATOM 1653 N N . ALA A 1 219 ? 39.077 0.274 -11.068 1.00 90.62 219 ALA A N 1
ATOM 1654 C CA . ALA A 1 219 ? 38.828 1.055 -12.278 1.00 90.62 219 ALA A CA 1
ATOM 1655 C C . ALA A 1 219 ? 39.068 0.228 -13.552 1.00 90.62 219 ALA A C 1
ATOM 1657 O O . ALA A 1 219 ? 38.314 0.346 -14.514 1.00 90.62 219 ALA A O 1
ATOM 1658 N N . GLU A 1 220 ? 40.088 -0.633 -13.554 1.00 92.94 220 GLU A N 1
ATOM 1659 C CA . GLU A 1 220 ? 40.408 -1.531 -14.666 1.00 92.94 220 GLU A CA 1
ATOM 1660 C C . GLU A 1 220 ? 39.275 -2.526 -14.917 1.00 92.94 220 GLU A C 1
ATOM 1662 O O . GLU A 1 220 ? 38.872 -2.717 -16.064 1.00 92.94 220 GLU A O 1
ATOM 1667 N N . GLU A 1 221 ? 38.725 -3.115 -13.850 1.00 93.00 221 GLU A N 1
ATOM 1668 C CA . GLU A 1 221 ? 37.561 -3.996 -13.946 1.00 93.00 221 GLU A CA 1
ATOM 1669 C C . GLU A 1 221 ? 36.364 -3.237 -14.530 1.00 93.00 221 GLU A C 1
ATOM 1671 O O . GLU A 1 221 ? 35.796 -3.662 -15.537 1.00 93.00 221 GLU A O 1
ATOM 1676 N N . ALA A 1 222 ? 36.030 -2.074 -13.958 1.00 90.94 222 ALA A N 1
ATOM 1677 C CA . ALA A 1 222 ? 34.899 -1.262 -14.397 1.00 90.94 222 ALA A CA 1
ATOM 1678 C C . ALA A 1 222 ? 34.994 -0.872 -15.881 1.00 90.94 222 ALA A C 1
ATOM 1680 O O . ALA A 1 222 ? 34.003 -0.946 -16.610 1.00 90.94 222 ALA A O 1
ATOM 1681 N N . LEU A 1 223 ? 36.185 -0.469 -16.336 1.00 91.62 223 LEU A N 1
ATOM 1682 C CA . LEU A 1 223 ? 36.421 -0.054 -17.717 1.00 91.62 223 LEU A CA 1
ATOM 1683 C C . LEU A 1 223 ? 36.479 -1.239 -18.686 1.00 91.62 223 LEU A C 1
ATOM 1685 O O . LEU A 1 223 ? 36.142 -1.067 -19.852 1.00 91.62 223 LEU A O 1
ATOM 1689 N N . SER A 1 224 ? 36.823 -2.446 -18.224 1.00 93.81 224 SER A N 1
ATOM 1690 C CA . SER A 1 224 ? 36.837 -3.644 -19.078 1.00 93.81 224 SER A CA 1
ATOM 1691 C C . SER A 1 224 ? 35.455 -4.018 -19.632 1.00 93.81 224 SER A C 1
ATOM 1693 O O . SER A 1 224 ? 35.365 -4.643 -20.690 1.00 93.81 224 SER A O 1
ATOM 1695 N N . TYR A 1 225 ? 34.375 -3.597 -18.961 1.00 89.75 225 TYR A N 1
ATOM 1696 C CA . TYR A 1 225 ? 32.998 -3.839 -19.399 1.00 89.75 225 TYR A CA 1
ATOM 1697 C C . TYR A 1 225 ? 32.572 -2.986 -20.605 1.00 89.75 225 TYR A C 1
ATOM 1699 O O . TYR A 1 225 ? 31.545 -3.282 -21.222 1.00 89.75 225 TYR A O 1
ATOM 1707 N N . PHE A 1 226 ? 33.321 -1.933 -20.951 1.00 90.25 226 PHE A N 1
ATOM 1708 C CA . PHE A 1 226 ? 32.916 -0.951 -21.954 1.00 90.25 226 PHE A CA 1
ATOM 1709 C C . PHE A 1 226 ? 34.042 -0.658 -22.944 1.00 90.25 226 PHE A C 1
ATOM 1711 O O . PHE A 1 226 ? 35.141 -0.276 -22.565 1.00 90.25 226 PHE A O 1
ATOM 1718 N N . GLU A 1 227 ? 33.746 -0.730 -24.243 1.00 92.25 227 GLU A N 1
ATOM 1719 C CA . GLU A 1 227 ? 34.702 -0.319 -25.283 1.00 92.25 227 GLU A CA 1
ATOM 1720 C C . GLU A 1 227 ? 35.026 1.186 -25.196 1.00 92.25 227 GLU A C 1
ATOM 1722 O O . GLU A 1 227 ? 36.150 1.616 -25.453 1.00 92.25 227 GLU A O 1
ATOM 1727 N N . LYS A 1 228 ? 34.029 1.998 -24.822 1.00 93.44 228 LYS A N 1
ATOM 1728 C CA . LYS A 1 228 ? 34.146 3.440 -24.575 1.00 93.44 228 LYS A CA 1
ATOM 1729 C C . LYS A 1 228 ? 33.283 3.803 -23.373 1.00 93.44 228 LYS A C 1
ATOM 1731 O O . LYS A 1 228 ? 32.092 3.500 -23.371 1.00 93.44 228 LYS A O 1
ATOM 1736 N N . ALA A 1 229 ? 33.872 4.470 -22.386 1.00 92.00 229 ALA A N 1
ATOM 1737 C CA . ALA A 1 229 ? 33.191 4.869 -21.159 1.00 92.00 229 ALA A CA 1
ATOM 1738 C C . ALA A 1 229 ? 33.153 6.396 -21.009 1.00 92.00 229 ALA A C 1
ATOM 1740 O O . ALA A 1 229 ? 34.111 7.087 -21.358 1.00 92.00 229 ALA A O 1
ATOM 1741 N N . ALA A 1 230 ? 32.050 6.907 -20.459 1.00 93.38 230 ALA A N 1
ATOM 1742 C CA . ALA A 1 230 ? 32.000 8.229 -19.845 1.00 93.38 230 ALA A CA 1
ATOM 1743 C C . ALA A 1 230 ? 32.266 8.062 -18.345 1.00 93.38 230 ALA A C 1
ATOM 1745 O O . ALA A 1 230 ? 31.726 7.144 -17.725 1.00 93.38 230 ALA A O 1
ATOM 1746 N N . VAL A 1 231 ? 33.111 8.921 -17.780 1.00 92.94 231 VAL A N 1
ATOM 1747 C CA . VAL A 1 231 ? 33.492 8.879 -16.365 1.00 92.94 231 VAL A CA 1
ATOM 1748 C C . VAL A 1 231 ? 33.110 10.208 -15.734 1.00 92.94 231 VAL A C 1
ATOM 1750 O O . VAL A 1 231 ? 33.459 11.265 -16.255 1.00 92.94 231 VAL A O 1
ATOM 1753 N N . GLU A 1 232 ? 32.385 10.137 -14.625 1.00 94.62 232 GLU A N 1
ATOM 1754 C CA . GLU A 1 232 ? 31.902 11.283 -13.858 1.00 94.62 232 GLU A CA 1
ATOM 1755 C C . GLU A 1 232 ? 32.269 11.100 -12.383 1.00 94.62 232 GLU A C 1
ATOM 1757 O O . GLU A 1 232 ? 32.400 9.969 -11.901 1.00 94.62 232 GLU A O 1
ATOM 1762 N N . ASP A 1 233 ? 32.407 12.208 -11.654 1.00 95.69 233 ASP A N 1
ATOM 1763 C CA . ASP A 1 233 ? 32.625 12.167 -10.212 1.00 95.69 233 ASP A CA 1
ATOM 1764 C C . ASP A 1 233 ? 31.401 11.584 -9.495 1.00 95.69 233 ASP A C 1
ATOM 1766 O O . ASP A 1 233 ? 30.261 12.021 -9.678 1.00 95.69 233 ASP A O 1
ATOM 1770 N N . LYS A 1 234 ? 31.632 10.612 -8.608 1.00 93.88 234 LYS A N 1
ATOM 1771 C CA . LYS A 1 234 ? 30.583 10.103 -7.723 1.00 93.88 234 LYS A CA 1
ATOM 1772 C C . LYS A 1 234 ? 30.443 11.026 -6.514 1.00 93.88 234 LYS A C 1
ATOM 1774 O O . LYS A 1 234 ? 31.114 10.839 -5.501 1.00 93.88 234 LYS A O 1
ATOM 1779 N N . TYR A 1 235 ? 29.526 11.980 -6.606 1.00 95.56 235 TYR A N 1
ATOM 1780 C CA . TYR A 1 235 ? 29.210 12.884 -5.502 1.00 95.56 235 TYR A CA 1
ATOM 1781 C C . TYR A 1 235 ? 28.718 12.136 -4.250 1.00 95.56 235 TYR A C 1
ATOM 1783 O O . TYR A 1 235 ? 27.955 11.167 -4.335 1.00 95.56 235 TYR A O 1
ATOM 1791 N N . ASP A 1 236 ? 29.146 12.613 -3.080 1.00 96.94 236 ASP A N 1
ATOM 1792 C CA . ASP A 1 236 ? 28.649 12.168 -1.776 1.00 96.94 236 ASP A CA 1
ATOM 1793 C C . ASP A 1 236 ? 27.496 13.076 -1.331 1.00 96.94 236 ASP A C 1
ATOM 1795 O O . ASP A 1 236 ? 27.695 14.157 -0.778 1.00 96.94 236 ASP A O 1
ATOM 1799 N N . GLY A 1 237 ? 26.271 12.683 -1.677 1.00 94.81 237 GLY A N 1
ATOM 1800 C CA . GLY A 1 237 ? 25.080 13.491 -1.444 1.00 94.81 237 GLY A CA 1
ATOM 1801 C C . GLY A 1 237 ? 23.780 12.767 -1.786 1.00 94.81 237 GLY A C 1
ATOM 1802 O O . GLY A 1 237 ? 23.744 11.550 -1.971 1.00 94.81 237 GLY A O 1
ATOM 1803 N N . ILE A 1 238 ? 22.691 13.535 -1.867 1.00 92.50 238 ILE A N 1
ATOM 1804 C CA . ILE A 1 238 ? 21.359 13.029 -2.216 1.00 92.50 238 ILE A CA 1
ATOM 1805 C C . ILE A 1 238 ? 21.170 13.128 -3.730 1.00 92.50 238 ILE A C 1
ATOM 1807 O O . ILE A 1 238 ? 21.292 14.208 -4.304 1.00 92.50 238 ILE A O 1
ATOM 1811 N N . ARG A 1 239 ? 20.835 12.003 -4.368 1.00 88.50 239 ARG A N 1
ATOM 1812 C CA . ARG A 1 239 ? 20.398 11.979 -5.767 1.00 88.50 239 ARG A CA 1
ATOM 1813 C C . ARG A 1 239 ? 18.968 12.517 -5.841 1.00 88.50 239 ARG A C 1
ATOM 1815 O O . ARG A 1 239 ? 18.072 11.909 -5.257 1.00 88.50 239 ARG A O 1
ATOM 1822 N N . ALA A 1 240 ? 18.793 13.641 -6.526 1.00 83.88 240 ALA A N 1
ATOM 1823 C CA . ALA A 1 240 ? 17.523 14.341 -6.704 1.00 83.88 240 ALA A CA 1
ATOM 1824 C C . ALA A 1 240 ? 17.175 14.460 -8.189 1.00 83.88 240 ALA A C 1
ATOM 1826 O O . ALA A 1 240 ? 18.125 14.544 -9.003 1.00 83.88 240 ALA A O 1
#

pLDDT: mean 94.85, std 4.51, range [69.12, 98.88]

Radius of gyration: 20.87 Å; Cα contacts (8 Å, |Δi|>4): 312; chains: 1; bounding box: 63×40×54 Å

Sequence (240 aa):
MQKLIEACERIVATTKKLEKIAIVAGYLKSRTPEEAAVSAVFLSGRAFPLWEETTLQVGGSLLWRIVGELAGKSEAELTAAYRRHGDLGAVAGEVLPATGRGLNVIEVQERFRQIAAARGPAAKGVMVRELLSLSAPIEAKYRVKIMTGDLRIGLKESLVEEAIAKAYGVTLKDVQRANMLLGDIGETLKFALAGKLIEAKMRLFHPLGFMLASPAESAEEALSYFEKAAVEDKYDGIRA

Nearest PDB structures (foldseek):
  3gde-assembly1_A  TM=9.311E-01  e=2.321E-11  Archaeoglobus fulgidus
  7kr4-assembly1_A  TM=8.147E-01  e=1.883E-08  Homo sapiens
  7l35-assembly1_A  TM=8.012E-01  e=4.153E-08  Homo sapiens
  7sxe-assembly1_A  TM=8.206E-01  e=1.458E-07  Homo sapiens
  1x9n-assembly1_A  TM=8.195E-01  e=1.564E-06  Homo sapiens

Solvent-accessible surface area (backbone atoms only — not comparable to full-atom values): 13258 Å² total; per-residue (Å²): 55,67,70,59,51,57,45,48,53,56,31,55,77,48,90,52,67,72,57,41,28,50,46,51,15,54,50,42,70,72,44,55,73,67,48,27,18,54,47,43,25,41,58,43,24,26,78,49,48,65,35,68,76,64,63,54,81,72,54,68,70,59,53,52,52,46,49,30,65,71,36,74,46,52,72,69,55,52,50,54,42,30,72,75,62,75,37,70,17,60,30,34,32,69,53,37,55,91,39,58,60,89,52,45,56,60,56,50,45,52,51,47,51,53,31,37,71,42,73,58,68,66,56,27,48,54,52,51,43,54,57,47,63,35,20,36,18,70,52,29,17,52,51,45,12,24,68,71,47,53,62,85,44,87,61,48,47,68,48,52,40,48,8,46,14,67,50,57,76,49,56,50,68,48,43,51,53,18,24,39,32,52,18,19,56,22,58,33,42,52,26,45,70,70,74,38,36,84,74,51,53,76,47,90,85,36,63,62,75,76,89,79,82,79,89,64,96,43,70,68,62,54,47,70,79,41,100,76,79,88,86,77,87,84,77,93,75,83,91,127